Protein AF-A0A966YJ31-F1 (afdb_monomer)

pLDDT: mean 90.09, std 9.5, range [42.53, 98.25]

Foldseek 3Di:
DVPVVVLLVVLLVLQVQLLVCLVVPNVVSNVVSVVVSVVSLVPDPDSLLSLLVSLVVDDLVSLVSSLVSCCPNHDPVVSVVSVVSNVSSVVSVLCQLLPPVLLLVLLVQCLPPDPVSVVVSLVSLLSNQLSSLVSLLVLQVDDQDDDDDVSSNVSNVSSVVSSLVSLQSSAPVSLVSLVVVVVDPPPVSVVSSVVSNVSNVVD

Radius of gyration: 21.46 Å; Cα contacts (8 Å, |Δi|>4): 191; chains: 1; bounding box: 52×34×54 Å

Solvent-accessible surface area (backbone atoms only — not comparable to full-atom values): 10799 Å² total; per-residue (Å²): 116,80,61,61,58,53,48,51,50,52,44,47,49,28,52,50,48,19,42,53,27,45,76,72,67,34,60,72,58,19,50,52,28,46,58,51,30,53,56,52,46,72,68,45,96,54,48,58,65,46,31,15,56,46,38,70,70,52,58,67,69,55,55,54,49,41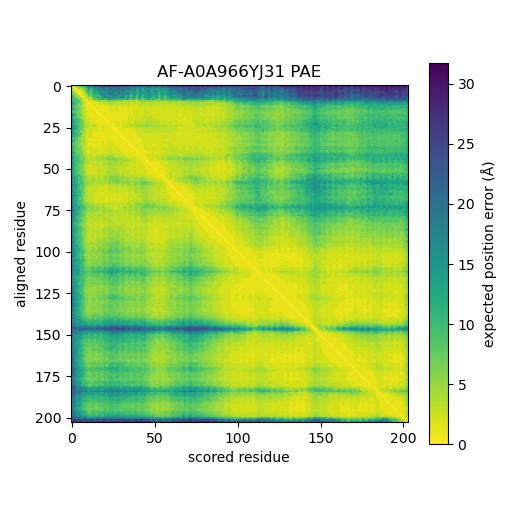,42,56,49,29,63,72,76,42,60,71,68,60,25,48,52,49,49,50,51,55,52,48,16,48,49,34,27,48,50,64,38,51,32,66,68,61,40,45,50,23,53,57,33,38,57,45,89,49,70,66,57,19,50,53,15,50,52,50,38,51,67,17,46,68,68,27,43,66,47,47,26,54,58,65,56,56,72,81,78,87,73,91,52,66,67,60,54,50,41,51,55,50,32,50,51,50,47,48,55,47,55,39,71,41,46,68,65,34,48,54,53,46,56,56,51,72,74,50,91,60,67,87,50,42,70,17,44,51,60,51,46,53,48,51,67,78,108

Sequence (203 aa):
MGRQVRQATAMGLLLDAAIRAAKVEALAATLDFLDRFDRALAAEADPEATLAELGETIATHQLRQLERYLKVAAPPDRATAVSTLVSGMQQAAWQQRTDPARLRQAGTDLGSDDPEQRQQAADILARGGTAALPVLVELLMQPVPEGDDPQQAIRFVQRRRLTRQIIGRLGTSGTEALISWLGSADFDHFPGVIAALDVLVDR

Secondary structure (DSSP, 8-state):
-TTHHHHHHHHHHHHHHHHHHHHTT-HHHHHHHHHHHHHHHHT-S-HHHHHHHHHHHS-HHHHHHHHHHHHHHS-HHHHHHHHHHHHHHHHHHHHHHH-HHHHHHHHHHTT-S-HHHHHHHHHHHHHHGGGGHHHHHHHHHPPPPPSS-HHHHHHHHHHHHHHHHHHHHTHHHHHHHHHHHHTSS-GGGHHHHHHHHHHHH--

Mean predicted aligned error: 6.47 Å

Nearest PDB structures (foldseek):
  6gkf-assembly2_D  TM=2.625E-01  e=2.761E-01  Homo sapiens
  2jcd-assembly1_B  TM=2.195E-01  e=4.125E+00  Streptomyces thioluteus

Structure (mmCIF, N/CA/C/O backbone):
data_AF-A0A966YJ31-F1
#
_entry.id   AF-A0A966YJ31-F1
#
loop_
_atom_site.group_PDB
_atom_site.id
_atom_site.type_symbol
_atom_site.label_atom_id
_atom_site.label_alt_id
_atom_site.label_comp_id
_atom_site.label_asym_id
_atom_site.label_entity_id
_atom_site.label_seq_id
_atom_site.pdbx_PDB_ins_code
_atom_site.Cartn_x
_atom_site.Cartn_y
_atom_site.Cartn_z
_atom_site.occupancy
_atom_site.B_iso_or_equiv
_atom_site.auth_seq_id
_atom_site.auth_comp_id
_atom_site.auth_asym_id
_atom_site.auth_atom_id
_atom_site.pdbx_PDB_model_num
ATOM 1 N N . MET A 1 1 ? 14.472 -7.762 13.956 1.00 46.06 1 MET A N 1
ATOM 2 C CA . MET A 1 1 ? 13.155 -7.956 13.302 1.00 46.06 1 MET A CA 1
ATOM 3 C C . MET A 1 1 ? 12.155 -8.808 14.094 1.00 46.06 1 MET A C 1
ATOM 5 O O . MET A 1 1 ? 10.989 -8.455 14.105 1.00 46.06 1 MET A O 1
ATOM 9 N N . GLY A 1 2 ? 12.542 -9.873 14.812 1.00 42.53 2 GLY A N 1
ATOM 10 C CA . GLY A 1 2 ? 11.564 -10.788 15.440 1.00 42.53 2 GLY A CA 1
ATOM 11 C C . GLY A 1 2 ? 10.756 -10.289 16.656 1.00 42.53 2 GLY A C 1
ATOM 12 O O . GLY A 1 2 ? 9.882 -11.024 17.106 1.00 42.53 2 GLY A O 1
ATOM 13 N N . ARG A 1 3 ? 11.033 -9.100 17.214 1.00 46.34 3 ARG A N 1
ATOM 14 C CA . ARG A 1 3 ? 10.288 -8.543 18.365 1.00 46.34 3 ARG A CA 1
ATOM 15 C C . ARG A 1 3 ? 9.132 -7.635 17.910 1.00 46.34 3 ARG A C 1
ATOM 17 O O . ARG A 1 3 ? 8.012 -7.871 18.340 1.00 46.34 3 ARG A O 1
ATOM 24 N N . GLN A 1 4 ? 9.382 -6.738 16.951 1.00 50.56 4 GLN A N 1
ATOM 25 C CA . GLN A 1 4 ? 8.360 -5.884 16.319 1.00 50.56 4 GLN A CA 1
ATOM 26 C C . GLN A 1 4 ? 7.253 -6.696 15.633 1.00 50.56 4 GLN A C 1
ATOM 28 O O . GLN A 1 4 ? 6.085 -6.488 15.927 1.00 50.56 4 GLN A O 1
ATOM 33 N N . VAL A 1 5 ? 7.604 -7.711 14.830 1.00 53.12 5 VAL A N 1
ATOM 34 C CA . VAL A 1 5 ? 6.600 -8.566 14.159 1.00 53.12 5 VAL A CA 1
ATOM 35 C C . VAL A 1 5 ? 5.714 -9.307 15.176 1.00 53.12 5 VAL A C 1
ATOM 37 O O . VAL A 1 5 ? 4.505 -9.430 14.990 1.00 53.12 5 VAL A O 1
ATOM 40 N N . ARG A 1 6 ? 6.278 -9.761 16.308 1.00 58.28 6 ARG A N 1
ATOM 41 C CA . ARG A 1 6 ? 5.493 -10.406 17.382 1.00 58.28 6 ARG A CA 1
ATOM 42 C C . ARG A 1 6 ? 4.573 -9.424 18.109 1.00 58.28 6 ARG A C 1
ATOM 44 O O . ARG A 1 6 ? 3.496 -9.832 18.535 1.00 58.28 6 ARG A O 1
ATOM 51 N N . GLN A 1 7 ? 4.978 -8.164 18.256 1.00 58.31 7 GLN A N 1
ATOM 52 C CA . GLN A 1 7 ? 4.169 -7.123 18.894 1.00 58.31 7 GLN A CA 1
ATOM 53 C C . GLN A 1 7 ? 3.021 -6.650 17.996 1.00 58.31 7 GLN A C 1
ATOM 55 O O . GLN A 1 7 ? 1.885 -6.600 18.466 1.00 58.31 7 GLN A O 1
ATOM 60 N N . ALA A 1 8 ? 3.270 -6.437 16.700 1.00 59.59 8 ALA A N 1
ATOM 61 C CA . ALA A 1 8 ? 2.225 -6.174 15.708 1.00 59.59 8 ALA A CA 1
ATOM 62 C C . ALA A 1 8 ? 1.185 -7.307 15.669 1.00 59.59 8 ALA A C 1
ATOM 64 O O . ALA A 1 8 ? -0.022 -7.063 15.687 1.00 59.59 8 ALA A O 1
ATOM 65 N N . THR A 1 9 ? 1.646 -8.561 15.760 1.00 71.81 9 THR A N 1
ATOM 66 C CA . THR A 1 9 ? 0.758 -9.729 15.878 1.00 71.81 9 THR A CA 1
ATOM 67 C C . THR A 1 9 ? -0.081 -9.679 17.166 1.00 71.81 9 THR A C 1
ATOM 69 O O . THR A 1 9 ? -1.279 -9.946 17.128 1.00 71.81 9 THR A O 1
ATOM 72 N N . ALA A 1 10 ? 0.504 -9.309 18.311 1.00 82.12 10 ALA A N 1
ATOM 73 C CA . ALA A 1 10 ? -0.215 -9.224 19.586 1.00 82.12 10 ALA A CA 1
ATOM 74 C C . ALA A 1 10 ? -1.280 -8.112 19.605 1.00 82.12 10 ALA A C 1
ATOM 76 O O . ALA A 1 10 ? -2.393 -8.339 20.079 1.00 82.12 10 ALA A O 1
ATOM 77 N N . MET A 1 11 ? -0.978 -6.934 19.054 1.00 86.75 11 MET A N 1
ATOM 78 C CA . MET A 1 11 ? -1.963 -5.857 18.893 1.00 86.75 11 MET A CA 1
ATOM 79 C C . MET A 1 11 ? -3.060 -6.232 17.897 1.00 86.75 11 MET A C 1
ATOM 81 O O . MET A 1 11 ? -4.237 -5.993 18.168 1.00 86.75 11 MET A O 1
ATOM 85 N N . GLY A 1 12 ? -2.704 -6.902 16.799 1.00 85.88 12 GLY A N 1
ATOM 86 C CA . GLY A 1 12 ? -3.675 -7.459 15.860 1.00 85.88 12 GLY A CA 1
ATOM 87 C C . GLY A 1 12 ? -4.645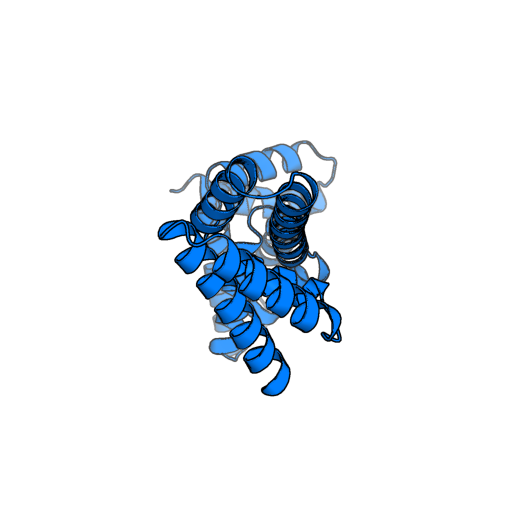 -8.431 16.535 1.00 85.88 12 GLY A C 1
ATOM 88 O O . GLY A 1 12 ? -5.847 -8.365 16.293 1.00 85.88 12 GLY A O 1
ATOM 89 N N . LEU A 1 13 ? -4.153 -9.273 17.452 1.00 89.62 13 LEU A N 1
ATOM 90 C CA . LEU A 1 13 ? -4.995 -10.174 18.246 1.00 89.62 13 LEU A CA 1
ATOM 91 C C . LEU A 1 13 ? -5.921 -9.429 19.216 1.00 89.62 13 LEU A C 1
ATOM 93 O O . LEU A 1 13 ? -7.068 -9.839 19.377 1.00 89.62 13 LEU A O 1
ATOM 97 N N . LEU A 1 14 ? -5.459 -8.347 19.851 1.00 92.75 14 LEU A N 1
ATOM 98 C CA . LEU A 1 14 ? -6.306 -7.522 20.723 1.00 92.75 14 LEU A CA 1
ATOM 99 C C . LEU A 1 14 ? -7.438 -6.858 19.932 1.00 92.75 14 LEU A C 1
ATOM 101 O O . LEU A 1 14 ? -8.591 -6.881 20.364 1.00 92.75 14 LEU A O 1
ATOM 105 N N . LEU A 1 15 ? -7.129 -6.326 18.750 1.00 91.00 15 LEU A N 1
ATOM 106 C CA . LEU A 1 15 ? -8.125 -5.701 17.889 1.00 91.00 15 LEU A CA 1
ATOM 107 C C . LEU A 1 15 ? -9.097 -6.734 17.289 1.00 91.00 15 LEU A C 1
ATOM 109 O O . LEU A 1 15 ? -10.304 -6.493 17.276 1.00 91.00 15 LEU A O 1
ATOM 113 N N . ASP A 1 16 ? -8.625 -7.918 16.880 1.00 91.31 16 ASP A N 1
ATOM 114 C CA . ASP A 1 16 ? -9.504 -9.025 16.462 1.00 91.31 16 ASP A CA 1
ATOM 115 C C . ASP A 1 16 ? -10.404 -9.497 17.616 1.00 91.31 16 ASP A C 1
ATOM 117 O O . ASP A 1 16 ? -11.599 -9.730 17.422 1.00 91.31 16 ASP A O 1
ATOM 121 N N . ALA A 1 17 ? -9.878 -9.576 18.842 1.00 93.50 17 ALA A N 1
ATOM 122 C CA . ALA A 1 17 ? -10.666 -9.914 20.024 1.00 93.50 17 ALA A CA 1
ATOM 123 C C . ALA A 1 17 ? -11.761 -8.872 20.304 1.00 93.50 17 ALA A C 1
ATOM 125 O O . ALA A 1 17 ? -12.906 -9.254 20.556 1.00 93.50 17 ALA A O 1
ATOM 126 N N . ALA A 1 18 ? -11.456 -7.575 20.175 1.00 94.12 18 ALA A N 1
ATOM 127 C CA . ALA A 1 18 ? -12.452 -6.508 20.274 1.00 94.12 18 ALA A CA 1
ATOM 128 C C . ALA A 1 18 ? -13.540 -6.642 19.192 1.00 94.12 18 ALA A C 1
ATOM 130 O O . ALA A 1 18 ? -14.731 -6.583 19.497 1.00 94.12 18 ALA A O 1
ATOM 131 N N . ILE A 1 19 ? -13.153 -6.904 17.939 1.00 92.25 19 ILE A N 1
ATOM 132 C CA . ILE A 1 19 ? -14.090 -7.134 16.827 1.00 92.25 19 ILE A CA 1
ATOM 133 C C . ILE A 1 19 ? -14.998 -8.339 17.115 1.00 92.25 19 ILE A C 1
ATOM 135 O O . ILE A 1 19 ? -16.205 -8.284 16.871 1.00 92.25 19 ILE A O 1
ATOM 139 N N . ARG A 1 20 ? -14.446 -9.442 17.630 1.00 93.31 20 ARG A N 1
ATOM 140 C CA . ARG A 1 20 ? -15.220 -10.643 17.978 1.00 93.31 20 ARG A CA 1
ATOM 141 C C . ARG A 1 20 ? -16.160 -10.408 19.157 1.00 93.31 20 ARG A C 1
ATOM 143 O O . ARG A 1 20 ? -17.299 -10.858 19.092 1.00 93.31 20 ARG A O 1
ATOM 150 N N . ALA A 1 21 ? -15.720 -9.692 20.189 1.00 94.00 21 ALA A N 1
ATOM 151 C CA . ALA A 1 21 ? -16.561 -9.324 21.326 1.00 94.00 21 ALA A CA 1
ATOM 152 C C . ALA A 1 21 ? -17.738 -8.434 20.890 1.00 94.00 21 ALA A C 1
ATOM 154 O O . ALA A 1 21 ? -18.877 -8.683 21.281 1.00 94.00 21 ALA A O 1
ATOM 155 N N . ALA A 1 22 ? -17.489 -7.473 19.995 1.00 92.69 22 ALA A N 1
ATOM 156 C CA . ALA A 1 22 ? -18.527 -6.616 19.430 1.00 92.69 22 ALA A CA 1
ATOM 157 C C . ALA A 1 22 ? -19.575 -7.408 18.628 1.00 92.69 22 ALA A C 1
ATOM 159 O O . ALA A 1 22 ? -20.761 -7.096 18.685 1.00 92.69 22 ALA A O 1
ATOM 160 N N . LYS A 1 23 ? -19.167 -8.468 17.913 1.00 91.81 23 LYS A N 1
ATOM 161 C CA . LYS A 1 23 ? -20.088 -9.340 17.154 1.00 91.81 23 LYS A CA 1
ATOM 162 C C . LYS A 1 23 ? -21.085 -10.100 18.027 1.00 91.81 23 LYS A C 1
ATOM 164 O O . LYS A 1 23 ? -22.143 -10.464 17.528 1.00 91.81 23 LYS A O 1
ATOM 169 N N . VAL A 1 24 ? -20.739 -10.356 19.286 1.00 94.69 24 VAL A N 1
ATOM 170 C CA . VAL A 1 24 ? -21.630 -10.975 20.282 1.00 94.69 24 VAL A CA 1
ATOM 171 C C . VAL A 1 24 ? -22.193 -9.942 21.261 1.00 94.69 24 VAL A C 1
ATOM 173 O O . VAL A 1 24 ? -22.654 -10.301 22.338 1.00 94.69 24 VAL A O 1
ATOM 176 N N . GLU A 1 25 ? -22.115 -8.658 20.895 1.00 92.38 25 GLU A N 1
ATOM 177 C CA . GLU A 1 25 ? -22.641 -7.517 21.649 1.00 92.38 25 GLU A CA 1
ATOM 178 C C . GLU A 1 25 ? -22.106 -7.408 23.091 1.00 92.38 25 GLU A C 1
ATOM 180 O O . GLU A 1 25 ? -22.723 -6.793 23.964 1.00 92.38 25 GLU A O 1
ATOM 185 N N . ALA A 1 26 ? -20.910 -7.946 23.346 1.00 95.00 26 ALA A N 1
ATOM 186 C CA . ALA A 1 26 ? -20.259 -7.904 24.649 1.00 95.00 26 ALA A CA 1
ATOM 187 C C . ALA A 1 26 ? -19.495 -6.581 24.839 1.00 95.00 26 ALA A C 1
ATOM 189 O O . ALA A 1 26 ? -18.271 -6.525 24.685 1.00 95.00 26 ALA A O 1
ATOM 190 N N . LEU A 1 27 ? -20.212 -5.507 25.188 1.00 93.75 27 LEU A N 1
ATOM 191 C CA . LEU A 1 27 ? -19.646 -4.153 25.271 1.00 93.75 27 LEU A CA 1
ATOM 192 C C . LEU A 1 27 ? -18.454 -4.064 26.231 1.00 93.75 27 LEU A C 1
ATOM 194 O O . LEU A 1 27 ? -17.398 -3.570 25.850 1.00 93.75 27 LEU A O 1
ATOM 198 N N . ALA A 1 28 ? -18.603 -4.569 27.458 1.00 93.44 28 ALA A N 1
ATOM 199 C CA . ALA A 1 28 ? -17.553 -4.486 28.475 1.00 93.44 28 ALA A CA 1
ATOM 200 C C . ALA A 1 28 ? -16.259 -5.188 28.027 1.00 93.44 28 ALA A C 1
ATOM 202 O O . ALA A 1 28 ? -15.174 -4.635 28.178 1.00 93.44 28 ALA A O 1
ATOM 203 N N . ALA A 1 29 ? -16.379 -6.371 27.415 1.00 95.00 29 ALA A N 1
ATOM 204 C CA . ALA A 1 29 ? -15.233 -7.097 26.872 1.00 95.00 29 ALA A CA 1
ATOM 205 C C . ALA A 1 29 ? -14.614 -6.370 25.669 1.00 95.00 29 ALA A C 1
ATOM 207 O O . ALA A 1 29 ? -13.395 -6.292 25.556 1.00 95.00 29 ALA A O 1
ATOM 208 N N . THR A 1 30 ? -15.449 -5.799 24.795 1.00 94.94 30 THR A N 1
ATOM 209 C CA . THR A 1 30 ? -14.992 -4.998 23.649 1.00 94.94 30 THR A CA 1
ATOM 210 C C . THR A 1 30 ? -14.134 -3.825 24.121 1.00 94.94 30 THR A C 1
ATOM 212 O O . THR A 1 30 ? -13.030 -3.635 23.618 1.00 94.94 30 THR A O 1
ATOM 215 N N . LEU A 1 31 ? -14.615 -3.070 25.113 1.00 94.06 31 LEU A N 1
ATOM 216 C CA . LEU A 1 31 ? -13.894 -1.925 25.667 1.00 94.06 31 LEU A CA 1
ATOM 217 C C . LEU A 1 31 ? -12.610 -2.344 26.396 1.00 94.06 31 LEU A C 1
ATOM 219 O O . LEU A 1 31 ? -11.591 -1.691 26.213 1.00 94.06 31 LEU A O 1
ATOM 223 N N . ASP A 1 32 ? -12.614 -3.453 27.144 1.00 95.50 32 ASP A N 1
ATOM 224 C CA . ASP A 1 32 ? -11.398 -3.960 27.803 1.00 95.50 32 ASP A CA 1
ATOM 225 C C . ASP A 1 32 ? -10.307 -4.342 26.788 1.00 95.50 32 ASP A C 1
ATOM 227 O O . ASP A 1 32 ? -9.138 -3.996 26.969 1.00 95.50 32 ASP A O 1
ATOM 231 N N . PHE A 1 33 ? -10.668 -5.003 25.683 1.00 95.50 33 PHE A N 1
ATOM 232 C CA . PHE A 1 33 ? -9.702 -5.306 24.625 1.00 95.50 33 PHE A CA 1
ATOM 233 C C . PHE A 1 33 ? -9.165 -4.047 23.940 1.00 95.50 33 PHE A C 1
ATOM 235 O O . PHE A 1 33 ? -7.967 -3.987 23.665 1.00 95.50 33 PHE A O 1
ATOM 242 N N . LEU A 1 34 ? -10.007 -3.034 23.718 1.00 93.62 34 LEU A N 1
ATOM 243 C CA . LEU A 1 34 ? -9.575 -1.750 23.160 1.00 93.62 34 LEU A CA 1
ATOM 244 C C . LEU A 1 34 ? -8.656 -0.984 24.120 1.00 93.62 34 LEU A C 1
ATOM 246 O O . LEU A 1 34 ? -7.599 -0.528 23.705 1.00 93.62 34 LEU A O 1
ATOM 250 N N . ASP A 1 35 ? -8.961 -0.945 25.418 1.00 94.06 35 ASP A N 1
ATOM 251 C CA . ASP A 1 35 ? -8.094 -0.300 26.413 1.00 94.06 35 ASP A CA 1
ATOM 252 C C . ASP A 1 35 ? -6.729 -1.008 26.532 1.00 94.06 35 ASP A C 1
ATOM 254 O O . ASP A 1 35 ? -5.714 -0.394 26.875 1.00 94.06 35 ASP A O 1
ATOM 258 N N . ARG A 1 36 ? -6.676 -2.327 26.306 1.00 94.75 36 ARG A N 1
ATOM 259 C CA . ARG A 1 36 ? -5.410 -3.079 26.232 1.00 94.75 36 ARG A CA 1
ATOM 260 C C . ARG A 1 36 ? -4.664 -2.793 24.935 1.00 94.75 36 ARG A C 1
ATOM 262 O O . ARG A 1 36 ? -3.441 -2.685 24.969 1.00 94.75 36 ARG A O 1
ATOM 269 N N . PHE A 1 37 ? -5.387 -2.675 23.824 1.00 93.38 37 PHE A N 1
ATOM 270 C CA . PHE A 1 37 ? -4.825 -2.293 22.535 1.00 93.38 37 PHE A CA 1
ATOM 271 C C . PHE A 1 37 ? -4.182 -0.904 22.611 1.00 93.38 37 PHE A C 1
ATOM 273 O O . PHE A 1 37 ? -3.009 -0.775 22.279 1.00 93.38 37 PHE A O 1
ATOM 280 N N . ASP A 1 38 ? -4.886 0.097 23.145 1.00 91.44 38 ASP A N 1
ATOM 281 C CA . ASP A 1 38 ? -4.381 1.469 23.274 1.00 91.44 38 ASP A CA 1
ATOM 282 C C . ASP A 1 38 ? -3.110 1.529 24.132 1.00 91.44 38 ASP A C 1
ATOM 284 O O . ASP A 1 38 ? -2.140 2.202 23.784 1.00 91.44 38 ASP A O 1
ATOM 288 N N . ARG A 1 39 ? -3.070 0.766 25.232 1.00 92.56 39 ARG A N 1
ATOM 289 C CA . ARG A 1 39 ? -1.871 0.643 26.078 1.00 92.56 39 ARG A CA 1
ATOM 290 C C . ARG A 1 39 ? -0.697 -0.009 25.352 1.00 92.56 39 ARG A C 1
ATOM 292 O O . ARG A 1 39 ? 0.438 0.402 25.569 1.00 92.56 39 ARG A O 1
ATOM 299 N N . ALA A 1 40 ? -0.958 -1.025 24.532 1.00 91.88 40 ALA A N 1
ATOM 300 C CA . ALA A 1 40 ? 0.077 -1.670 23.733 1.00 91.88 40 ALA A CA 1
ATOM 301 C C . ALA A 1 40 ? 0.609 -0.717 22.654 1.00 91.88 40 ALA A C 1
ATOM 303 O O . ALA A 1 40 ? 1.820 -0.561 22.538 1.00 91.88 40 ALA A O 1
ATOM 304 N N . LEU A 1 41 ? -0.282 -0.013 21.951 1.00 90.12 41 LEU A N 1
ATOM 305 C CA . LEU A 1 41 ? 0.080 0.960 20.924 1.00 90.12 41 LEU A CA 1
ATOM 306 C C . LEU A 1 41 ? 0.903 2.122 21.497 1.00 90.12 41 LEU A C 1
ATOM 308 O O . LEU A 1 41 ? 1.903 2.517 20.908 1.00 90.12 41 LEU A O 1
ATOM 312 N N . ALA A 1 42 ? 0.531 2.637 22.671 1.00 90.12 42 ALA A N 1
ATOM 313 C CA . ALA A 1 42 ? 1.275 3.698 23.349 1.00 90.12 42 ALA A CA 1
ATOM 314 C C . ALA A 1 42 ? 2.683 3.269 23.811 1.00 90.12 42 ALA A C 1
ATOM 316 O O . ALA A 1 42 ? 3.520 4.125 24.090 1.00 90.12 42 ALA A O 1
ATOM 317 N N . ALA A 1 43 ? 2.941 1.962 23.917 1.00 89.69 43 ALA A N 1
ATOM 318 C CA . ALA A 1 43 ? 4.244 1.412 24.279 1.00 89.69 43 ALA A CA 1
ATOM 319 C C . ALA A 1 43 ? 5.136 1.105 23.062 1.00 89.69 43 ALA A C 1
ATOM 321 O O . ALA A 1 43 ? 6.293 0.714 23.242 1.00 89.69 43 ALA A O 1
ATOM 322 N N . GLU A 1 44 ? 4.622 1.255 21.838 1.00 87.38 44 GLU A N 1
ATOM 323 C CA . GLU A 1 44 ? 5.402 1.029 20.626 1.00 87.38 44 GLU A CA 1
ATOM 324 C C . GLU A 1 44 ? 6.404 2.152 20.370 1.00 87.38 44 GLU A C 1
ATOM 326 O O . GLU A 1 44 ? 6.140 3.331 20.602 1.00 87.38 44 GLU A O 1
ATOM 331 N N . ALA A 1 45 ? 7.567 1.770 19.839 1.00 88.12 45 ALA A N 1
ATOM 332 C CA . ALA A 1 45 ? 8.585 2.732 19.423 1.00 88.12 45 ALA A CA 1
ATOM 333 C C . ALA A 1 45 ? 8.141 3.531 18.187 1.00 88.12 45 ALA A C 1
ATOM 335 O O . ALA A 1 45 ? 8.551 4.676 18.020 1.00 88.12 45 ALA A O 1
ATOM 336 N N . ASP A 1 46 ? 7.308 2.915 17.341 1.00 87.94 46 ASP A N 1
ATOM 337 C CA . ASP A 1 46 ? 6.728 3.521 16.144 1.00 87.94 46 ASP A CA 1
ATOM 338 C C . ASP A 1 46 ? 5.241 3.123 16.015 1.00 87.94 46 ASP A C 1
ATOM 340 O O . ASP A 1 46 ? 4.894 2.118 15.373 1.00 87.94 46 ASP A O 1
ATOM 344 N N . PRO A 1 47 ? 4.342 3.873 16.679 1.00 87.00 47 PRO A N 1
ATOM 345 C CA . PRO A 1 47 ? 2.906 3.623 16.616 1.00 87.00 47 PRO A CA 1
ATOM 346 C C . PRO A 1 47 ? 2.337 3.775 15.201 1.00 87.00 47 PRO A C 1
ATOM 348 O O . PRO A 1 47 ? 1.403 3.065 14.839 1.00 87.00 47 PRO A O 1
ATOM 351 N N . GLU A 1 48 ? 2.895 4.668 14.383 1.00 86.44 48 GLU A N 1
ATOM 352 C CA . GLU A 1 48 ? 2.391 4.948 13.036 1.00 86.44 48 GLU A CA 1
ATOM 353 C C . GLU A 1 48 ? 2.678 3.784 12.082 1.00 86.44 48 GLU A C 1
ATOM 355 O O . GLU A 1 48 ? 1.760 3.295 11.417 1.00 86.44 48 GLU A O 1
ATOM 360 N N . ALA A 1 49 ? 3.905 3.249 12.092 1.00 85.62 49 ALA A N 1
ATOM 361 C CA . ALA A 1 49 ? 4.239 2.049 11.324 1.00 85.62 49 ALA A CA 1
ATOM 362 C C . ALA A 1 49 ? 3.402 0.833 11.754 1.00 85.62 49 ALA A C 1
ATOM 364 O O . ALA A 1 49 ? 2.957 0.047 10.914 1.00 85.62 49 ALA A O 1
ATOM 365 N N . THR A 1 50 ? 3.133 0.707 13.055 1.00 88.06 50 THR A N 1
ATOM 366 C CA . THR A 1 50 ? 2.270 -0.349 13.600 1.00 88.06 50 THR A CA 1
ATOM 367 C C . THR A 1 50 ? 0.831 -0.211 13.095 1.00 88.06 50 THR A C 1
ATOM 369 O O . THR A 1 50 ? 0.225 -1.189 12.653 1.00 88.06 50 THR A O 1
ATOM 372 N N . LEU A 1 51 ? 0.270 1.002 13.125 1.00 89.94 51 LEU A N 1
ATOM 373 C CA . LEU A 1 51 ? -1.074 1.272 12.612 1.00 89.94 51 LEU A CA 1
ATOM 374 C C . LEU A 1 51 ? -1.173 1.003 11.107 1.00 89.94 51 LEU A C 1
ATOM 376 O O . LEU A 1 51 ? -2.199 0.488 10.660 1.00 89.94 51 LEU A O 1
ATOM 380 N N . ALA A 1 52 ? -0.120 1.300 10.342 1.00 88.69 52 ALA A N 1
ATOM 381 C CA . ALA A 1 52 ? -0.063 0.991 8.919 1.00 88.69 52 ALA A CA 1
ATOM 382 C C . ALA A 1 52 ? -0.132 -0.525 8.663 1.00 88.69 52 ALA A C 1
ATOM 384 O O . ALA A 1 52 ? -0.965 -0.977 7.876 1.00 88.69 52 ALA A O 1
ATOM 385 N N . GLU A 1 53 ? 0.662 -1.324 9.386 1.00 86.75 53 GLU A N 1
ATOM 386 C CA . GLU A 1 53 ? 0.659 -2.791 9.282 1.00 86.75 53 GLU A CA 1
ATOM 387 C C . GLU A 1 53 ? -0.709 -3.394 9.649 1.00 86.75 53 GLU A C 1
ATOM 389 O O . GLU A 1 53 ? -1.247 -4.255 8.939 1.00 86.75 53 GLU A O 1
ATOM 394 N N . LEU A 1 54 ? -1.324 -2.900 10.726 1.00 87.12 54 LEU A N 1
ATOM 395 C CA . LEU A 1 54 ? -2.663 -3.319 11.140 1.00 87.12 54 LEU A CA 1
ATOM 396 C C . LEU A 1 54 ? -3.728 -2.933 10.105 1.00 87.12 54 LEU A C 1
ATOM 398 O O . LEU A 1 54 ? -4.597 -3.749 9.786 1.00 87.12 54 LEU A O 1
ATOM 402 N N . GLY A 1 55 ? -3.633 -1.727 9.539 1.00 86.50 55 GLY A N 1
ATOM 403 C CA . GLY A 1 55 ? -4.503 -1.246 8.467 1.00 86.50 55 GLY A CA 1
ATOM 404 C C . GLY A 1 55 ? -4.362 -2.030 7.156 1.00 86.50 55 GLY A C 1
ATOM 405 O O . GLY A 1 55 ? -5.308 -2.079 6.367 1.00 86.50 55 GLY A O 1
ATOM 406 N N . GLU A 1 56 ? -3.221 -2.686 6.917 1.00 83.12 56 GLU A N 1
ATOM 407 C CA . GLU A 1 56 ? -3.060 -3.629 5.804 1.00 83.12 56 GLU A CA 1
ATOM 408 C C . GLU A 1 56 ? -3.673 -5.004 6.078 1.00 83.12 56 GLU A C 1
ATOM 410 O O . GLU A 1 56 ? -4.115 -5.672 5.141 1.00 83.12 56 GLU A O 1
ATOM 415 N N . THR A 1 57 ? -3.683 -5.432 7.339 1.00 83.06 57 THR A N 1
ATOM 416 C CA . THR A 1 57 ? -4.021 -6.810 7.722 1.00 83.06 57 THR A CA 1
ATOM 417 C C . THR A 1 57 ? -5.507 -6.984 8.032 1.00 83.06 57 THR A C 1
ATOM 419 O O . THR A 1 57 ? -6.097 -8.016 7.707 1.00 83.06 57 THR A O 1
ATOM 422 N N . ILE A 1 58 ? -6.138 -5.987 8.656 1.00 82.19 58 ILE A N 1
ATOM 423 C CA . ILE A 1 58 ? -7.527 -6.088 9.112 1.00 82.19 58 ILE A CA 1
ATOM 424 C C . ILE A 1 58 ? -8.482 -5.597 8.028 1.00 82.19 58 ILE A C 1
ATOM 426 O O . ILE A 1 58 ? -8.355 -4.498 7.487 1.00 82.19 58 ILE A O 1
ATOM 430 N N . ALA A 1 59 ? -9.504 -6.398 7.732 1.00 78.62 59 ALA A N 1
ATOM 431 C CA . ALA A 1 59 ? -10.439 -6.070 6.671 1.00 78.62 59 ALA A CA 1
ATOM 432 C C . ALA A 1 59 ? -11.326 -4.867 7.047 1.00 78.62 59 ALA A C 1
ATOM 434 O O . ALA A 1 59 ? -11.990 -4.852 8.086 1.00 78.62 59 ALA A O 1
ATOM 435 N N . THR A 1 60 ? -11.446 -3.892 6.139 1.00 80.88 60 THR A N 1
ATOM 436 C CA . THR A 1 60 ? -12.205 -2.641 6.346 1.00 80.88 60 THR A CA 1
ATOM 437 C C . THR A 1 60 ? -13.653 -2.868 6.793 1.00 80.88 60 THR A C 1
ATOM 439 O O . THR A 1 60 ? -14.223 -2.065 7.529 1.00 80.88 60 THR A O 1
ATOM 442 N N . HIS A 1 61 ? -14.290 -3.961 6.361 1.00 83.12 61 HIS A N 1
ATOM 443 C CA . HIS A 1 61 ? -15.661 -4.278 6.770 1.00 83.12 61 HIS A CA 1
ATOM 444 C C . HIS A 1 61 ? -15.769 -4.641 8.262 1.00 83.12 61 HIS A C 1
ATOM 446 O O . HIS A 1 61 ? -16.774 -4.296 8.882 1.00 83.12 61 HIS A O 1
ATOM 452 N N . GLN A 1 62 ? -14.748 -5.286 8.837 1.00 86.94 62 GLN A N 1
ATOM 453 C CA . GLN A 1 62 ? -14.706 -5.645 10.256 1.00 86.94 62 GLN A CA 1
ATOM 454 C C . GLN A 1 62 ? -14.545 -4.391 11.119 1.00 86.94 62 GLN A C 1
ATOM 456 O O . GLN A 1 62 ? -15.288 -4.212 12.082 1.00 86.94 62 GLN A O 1
ATOM 461 N N . LEU A 1 63 ? -13.662 -3.475 10.707 1.00 86.19 63 LEU A N 1
ATOM 462 C CA . LEU A 1 63 ? -13.474 -2.178 11.365 1.00 86.19 63 LEU A CA 1
ATOM 463 C C . LEU A 1 63 ? -14.764 -1.342 11.343 1.00 86.19 63 LEU A C 1
ATOM 465 O O . LEU A 1 63 ? -15.219 -0.870 12.380 1.00 86.19 63 LEU A O 1
ATOM 469 N N . ARG A 1 64 ? -15.439 -1.258 10.189 1.00 86.06 64 ARG A N 1
ATOM 470 C CA . ARG A 1 64 ? -16.739 -0.565 10.074 1.00 86.06 64 ARG A CA 1
ATOM 471 C C . ARG A 1 64 ? -17.860 -1.229 10.874 1.00 86.06 64 ARG A C 1
ATOM 473 O O . ARG A 1 64 ? -18.842 -0.579 11.227 1.00 86.06 64 ARG A O 1
ATOM 480 N N . GLN A 1 65 ? -17.792 -2.539 11.104 1.00 87.56 65 GLN A N 1
ATOM 481 C CA . GLN A 1 65 ? -18.753 -3.224 11.970 1.00 87.56 65 GLN A CA 1
ATOM 482 C C . GLN A 1 65 ? -18.528 -2.843 13.437 1.00 87.56 65 GLN A C 1
ATOM 484 O O . GLN A 1 65 ? -19.494 -2.497 14.113 1.00 87.56 65 GLN A O 1
ATOM 489 N N . LEU A 1 66 ? -17.271 -2.843 13.889 1.00 90.81 66 LEU A N 1
ATOM 490 C CA . LEU A 1 66 ? -16.890 -2.406 15.232 1.00 90.81 66 LEU A CA 1
ATOM 491 C C . LEU A 1 66 ? -17.326 -0.956 15.499 1.00 90.81 66 LEU A C 1
ATOM 493 O O . LEU A 1 66 ? -17.985 -0.695 16.503 1.00 90.81 66 LEU A O 1
ATOM 497 N N . GLU A 1 67 ? -17.047 -0.031 14.574 1.00 90.50 67 GLU A N 1
ATOM 498 C CA . GLU A 1 67 ? -17.491 1.367 14.686 1.00 90.50 67 GLU A CA 1
ATOM 499 C C . GLU A 1 67 ? -19.010 1.492 14.829 1.00 90.50 67 GLU A C 1
ATOM 501 O O . GLU A 1 67 ? -19.499 2.234 15.679 1.00 90.50 67 GLU A O 1
ATOM 506 N N . ARG A 1 68 ? -19.774 0.776 13.992 1.00 90.38 68 ARG A N 1
ATOM 507 C CA . ARG A 1 68 ? -21.243 0.827 14.028 1.00 90.38 68 ARG A CA 1
ATOM 508 C C . ARG A 1 68 ? -21.793 0.327 15.354 1.00 90.38 68 ARG A C 1
ATOM 510 O O . ARG A 1 68 ? -22.693 0.958 15.894 1.00 90.38 68 ARG A O 1
ATOM 517 N N . TYR A 1 69 ? -21.245 -0.767 15.875 1.00 93.00 69 TYR A N 1
ATOM 518 C CA . TYR A 1 69 ? -21.638 -1.293 17.176 1.00 93.00 69 TYR A CA 1
ATOM 519 C C . TYR A 1 69 ? -21.370 -0.278 18.296 1.00 93.00 69 TYR A C 1
ATOM 521 O O . TYR A 1 69 ? -22.271 0.045 19.068 1.00 93.00 69 TYR A O 1
ATOM 529 N N . LEU A 1 70 ? -20.165 0.296 18.347 1.00 91.94 70 LEU A N 1
ATOM 530 C CA . LEU A 1 70 ? -19.791 1.226 19.415 1.00 91.94 70 LEU A CA 1
ATOM 531 C C . LEU A 1 70 ? -20.548 2.553 19.352 1.00 91.94 70 LEU A C 1
ATOM 533 O O . LEU A 1 70 ? -20.862 3.100 20.401 1.00 91.94 70 LEU A O 1
ATOM 537 N N . LYS A 1 71 ? -20.918 3.037 18.160 1.00 91.75 71 LYS A N 1
ATOM 538 C CA . LYS A 1 71 ? -21.795 4.215 18.019 1.00 91.75 71 LYS A CA 1
ATOM 539 C C . LYS A 1 71 ? -23.165 4.033 18.675 1.00 91.75 71 LYS A C 1
ATOM 541 O O . LYS A 1 71 ? -23.792 5.027 19.023 1.00 91.75 71 LYS A O 1
ATOM 546 N N . VAL A 1 72 ? -23.631 2.792 18.810 1.00 92.62 72 VAL A N 1
ATOM 547 C CA . VAL A 1 72 ? -24.923 2.465 19.428 1.00 92.62 72 VAL A CA 1
ATOM 548 C C . VAL A 1 72 ? -24.759 2.114 20.905 1.00 92.62 72 VAL A C 1
ATOM 550 O O . VAL A 1 72 ? -25.551 2.556 21.730 1.00 92.62 72 VAL A O 1
ATOM 553 N N . ALA A 1 73 ? -23.756 1.300 21.233 1.00 90.62 73 ALA A N 1
ATOM 554 C CA . ALA A 1 73 ? -23.646 0.668 22.543 1.00 90.62 73 ALA A CA 1
ATOM 555 C C . ALA A 1 73 ? -22.732 1.416 23.526 1.00 90.62 73 ALA A C 1
ATOM 557 O O . ALA A 1 73 ? -22.907 1.273 24.734 1.00 90.62 73 ALA A O 1
ATOM 558 N N . ALA A 1 74 ? -21.7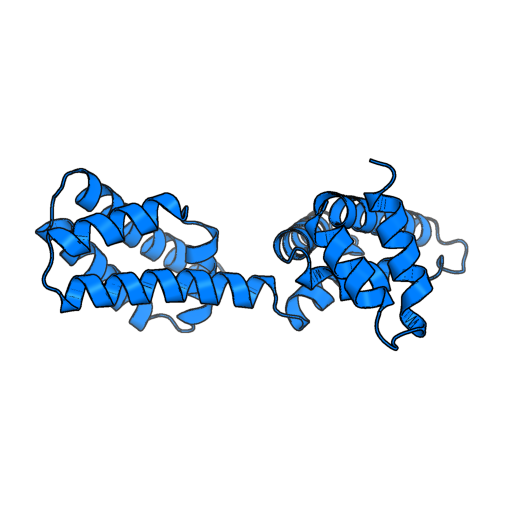50 2.183 23.046 1.00 91.19 74 ALA A N 1
ATOM 559 C CA . ALA A 1 74 ? -20.741 2.812 23.893 1.00 91.19 74 ALA A CA 1
ATOM 560 C C . ALA A 1 74 ? -21.038 4.299 24.162 1.00 91.19 74 ALA A C 1
ATOM 562 O O . ALA A 1 74 ? -21.736 4.950 23.381 1.00 91.19 74 ALA A O 1
ATOM 563 N N . PRO A 1 75 ? -20.455 4.872 25.231 1.00 90.12 75 PRO A N 1
ATOM 564 C CA . PRO A 1 75 ? -20.399 6.316 25.420 1.00 90.12 75 PRO A CA 1
ATOM 565 C C . PRO A 1 75 ? -19.850 7.060 24.178 1.00 90.12 75 PRO A C 1
ATOM 567 O O . PRO A 1 75 ? -18.963 6.532 23.493 1.00 90.12 75 PRO A O 1
ATOM 570 N N . PRO A 1 76 ? -20.343 8.278 23.866 1.00 87.94 76 PRO A N 1
ATOM 571 C CA . PRO A 1 76 ? -19.984 8.996 22.637 1.00 87.94 76 PRO A CA 1
ATOM 572 C C . PRO A 1 76 ? -18.482 9.254 22.453 1.00 87.94 76 PRO A C 1
ATOM 574 O O . PRO A 1 76 ? -17.971 9.222 21.331 1.00 87.94 76 PRO A O 1
ATOM 577 N N . ASP A 1 77 ? -17.762 9.486 23.547 1.00 88.81 77 ASP A N 1
ATOM 578 C CA . ASP A 1 77 ? -16.308 9.645 23.584 1.00 88.81 77 ASP A CA 1
ATOM 579 C C . ASP A 1 77 ? -15.591 8.372 23.114 1.00 88.81 77 ASP A C 1
ATOM 581 O O . ASP A 1 77 ? -14.697 8.441 22.268 1.00 88.81 77 ASP A O 1
ATOM 585 N N . ARG A 1 78 ? -16.041 7.194 23.564 1.00 86.12 78 ARG A N 1
ATOM 586 C CA . ARG A 1 78 ? -15.477 5.898 23.151 1.00 86.12 78 ARG A CA 1
ATOM 587 C C . ARG A 1 78 ? -15.777 5.575 21.691 1.00 86.12 78 ARG A C 1
ATOM 589 O O . ARG A 1 78 ? -14.892 5.118 20.968 1.00 86.12 78 ARG A O 1
ATOM 596 N N . ALA A 1 79 ? -16.993 5.856 21.230 1.00 85.56 79 ALA A N 1
ATOM 597 C CA . ALA A 1 79 ? -17.354 5.692 19.822 1.00 85.56 79 ALA A CA 1
ATOM 598 C C . ALA A 1 79 ? -16.518 6.601 18.897 1.00 85.56 79 ALA A C 1
ATOM 600 O O . ALA A 1 79 ? -16.106 6.188 17.807 1.00 85.56 79 ALA A O 1
ATOM 601 N N . THR A 1 80 ? -16.236 7.827 19.348 1.00 88.94 80 THR A N 1
ATOM 602 C CA . THR A 1 80 ? -15.380 8.782 18.632 1.00 88.94 80 THR A CA 1
ATOM 603 C C . THR A 1 80 ? -13.934 8.296 18.592 1.00 88.94 80 THR A C 1
ATOM 605 O O . THR A 1 80 ? -13.348 8.255 17.513 1.00 88.94 80 THR A O 1
ATOM 608 N N . ALA A 1 81 ? -13.381 7.848 19.724 1.00 87.81 81 ALA A N 1
ATOM 609 C CA . ALA A 1 81 ? -12.013 7.336 19.804 1.00 87.81 81 ALA A CA 1
ATOM 610 C C . ALA A 1 81 ? -11.758 6.182 18.819 1.00 87.81 81 ALA A C 1
ATOM 612 O O . ALA A 1 81 ? -10.762 6.197 18.097 1.00 87.81 81 ALA A O 1
ATOM 613 N N . VAL A 1 82 ? -12.688 5.226 18.707 1.00 87.56 82 VAL A N 1
ATOM 614 C CA . VAL A 1 82 ? -12.542 4.119 17.746 1.00 87.56 82 VAL A CA 1
ATOM 615 C C . VAL A 1 82 ? -12.673 4.581 16.300 1.00 87.56 82 VAL A C 1
ATOM 617 O O . VAL A 1 82 ? -11.929 4.104 15.448 1.00 87.56 82 VAL A O 1
ATOM 620 N N . SER A 1 83 ? -13.558 5.538 16.015 1.00 87.88 83 SER A N 1
ATOM 621 C CA . SER A 1 83 ? -13.651 6.114 14.665 1.00 87.88 83 SER A CA 1
ATOM 622 C C . SER A 1 83 ? -12.333 6.803 14.264 1.00 87.88 83 SER A C 1
ATOM 624 O O . SER A 1 83 ? -11.875 6.673 13.125 1.00 87.88 83 SER A O 1
ATOM 626 N N . THR A 1 84 ? -11.680 7.485 15.212 1.00 89.94 84 THR A N 1
ATOM 627 C CA . THR A 1 84 ? -10.347 8.078 15.023 1.00 89.94 84 THR A CA 1
ATOM 628 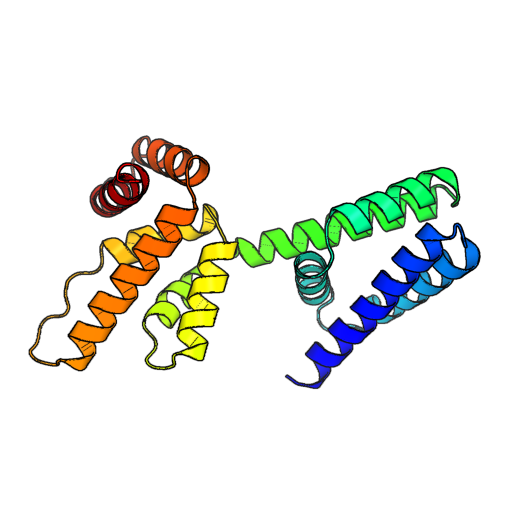C C . THR A 1 84 ? -9.281 7.007 14.807 1.00 89.94 84 THR A C 1
ATOM 630 O O . THR A 1 84 ? -8.493 7.128 13.874 1.00 89.94 84 THR A O 1
ATOM 633 N N . LEU A 1 85 ? -9.279 5.933 15.604 1.00 89.19 85 LEU A N 1
ATOM 634 C CA . LEU A 1 85 ? -8.346 4.812 15.454 1.00 89.19 85 LEU A CA 1
ATOM 635 C C . LEU A 1 85 ? -8.463 4.152 14.071 1.00 89.19 85 LEU A C 1
ATOM 637 O O . LEU A 1 85 ? -7.459 3.936 13.395 1.00 89.19 85 LEU A O 1
ATOM 641 N N . VAL A 1 86 ? -9.684 3.849 13.626 1.00 87.69 86 VAL A N 1
ATOM 642 C CA . VAL A 1 86 ? -9.930 3.222 12.318 1.00 87.69 86 VAL A CA 1
ATOM 643 C C . VAL A 1 86 ? -9.485 4.127 11.175 1.00 87.69 86 VAL A C 1
ATOM 645 O O . VAL A 1 86 ? -8.829 3.650 10.246 1.00 87.69 86 VAL A O 1
ATOM 648 N N . SER A 1 87 ? -9.796 5.421 11.254 1.00 87.88 87 SER A N 1
ATOM 649 C CA . SER A 1 87 ? -9.335 6.405 10.270 1.00 87.88 87 SER A CA 1
ATOM 650 C C . SER A 1 87 ? -7.807 6.508 10.260 1.00 87.88 87 SER A C 1
ATOM 652 O O . SER A 1 87 ? -7.205 6.487 9.190 1.00 87.88 87 SER A O 1
ATOM 654 N N . GLY A 1 88 ? -7.175 6.528 11.437 1.00 89.94 88 GLY A N 1
ATOM 655 C CA . GLY A 1 88 ? -5.720 6.562 11.590 1.00 89.94 88 GLY A CA 1
ATOM 656 C C . GLY A 1 88 ? -5.025 5.340 10.987 1.00 89.94 88 GLY A C 1
ATOM 657 O O . GLY A 1 88 ? -4.073 5.500 10.233 1.00 89.94 88 GLY A O 1
ATOM 658 N N . MET A 1 89 ? -5.539 4.125 11.218 1.00 89.56 89 MET A N 1
ATOM 659 C CA . MET A 1 89 ? -5.009 2.904 10.585 1.00 89.56 89 MET A CA 1
ATOM 660 C C . MET A 1 89 ? -5.100 2.956 9.058 1.00 89.56 89 MET A C 1
ATOM 662 O O . MET A 1 89 ? -4.153 2.597 8.362 1.00 89.56 89 MET A O 1
ATOM 666 N N . GLN A 1 90 ? -6.236 3.409 8.520 1.00 87.44 90 GLN A N 1
ATOM 667 C CA . GLN A 1 90 ? -6.421 3.521 7.071 1.00 87.44 90 GLN A CA 1
ATOM 668 C C . GLN A 1 90 ? -5.489 4.570 6.464 1.00 87.44 90 GLN A C 1
ATOM 670 O O . GLN A 1 90 ? -4.910 4.331 5.404 1.00 87.44 90 GLN A O 1
ATOM 675 N N . GLN A 1 91 ? -5.330 5.707 7.139 1.00 89.88 91 GLN A N 1
ATOM 676 C CA . GLN A 1 91 ? -4.451 6.781 6.704 1.00 89.88 91 GLN A CA 1
ATOM 677 C C . GLN A 1 91 ? -2.983 6.351 6.730 1.00 89.88 91 GLN A C 1
ATOM 679 O O . GLN A 1 91 ? -2.302 6.523 5.723 1.00 89.88 91 GLN A O 1
ATOM 684 N N . ALA A 1 92 ? -2.525 5.732 7.820 1.00 90.12 92 ALA A N 1
ATOM 685 C CA . ALA A 1 92 ? -1.157 5.237 7.949 1.00 90.12 92 ALA A CA 1
ATOM 686 C C . ALA A 1 92 ? -0.847 4.163 6.890 1.00 90.12 92 ALA A C 1
ATOM 688 O O . ALA A 1 92 ? 0.174 4.227 6.204 1.00 90.12 92 ALA A O 1
ATOM 689 N N . ALA A 1 93 ? -1.770 3.217 6.672 1.00 88.75 93 ALA A N 1
ATOM 690 C CA . ALA A 1 93 ? -1.625 2.205 5.626 1.00 88.75 93 ALA A CA 1
ATOM 691 C C . ALA A 1 93 ? -1.571 2.835 4.225 1.00 88.75 93 ALA A C 1
ATOM 693 O O . ALA A 1 93 ? -0.771 2.423 3.386 1.00 88.75 93 ALA A O 1
ATOM 694 N N . TRP A 1 94 ? -2.405 3.845 3.957 1.00 89.31 94 TRP A N 1
ATOM 695 C CA . TRP A 1 94 ? -2.371 4.570 2.689 1.00 89.31 94 TRP A CA 1
ATOM 696 C C . TRP A 1 94 ? -1.044 5.312 2.499 1.00 89.31 94 TRP A C 1
ATOM 698 O O . TRP A 1 94 ? -0.389 5.097 1.483 1.00 89.31 94 TRP A O 1
ATOM 708 N N . GLN A 1 95 ? -0.599 6.087 3.492 1.00 91.25 95 GLN A N 1
ATOM 709 C CA . GLN A 1 95 ? 0.670 6.820 3.454 1.00 91.25 95 GLN A CA 1
ATOM 710 C C . GLN A 1 95 ? 1.852 5.888 3.188 1.00 91.25 95 GLN A C 1
ATOM 712 O O . GLN A 1 95 ? 2.674 6.174 2.321 1.00 91.25 95 GLN A O 1
ATOM 717 N N . GLN A 1 96 ? 1.905 4.736 3.861 1.00 89.25 96 GLN A N 1
ATOM 718 C CA . GLN A 1 96 ? 2.964 3.752 3.649 1.00 89.25 96 GLN A CA 1
ATOM 719 C C . GLN A 1 96 ? 2.924 3.142 2.238 1.00 89.25 96 GLN A C 1
ATOM 721 O O . GLN A 1 96 ? 3.970 2.861 1.648 1.00 89.25 96 GLN A O 1
ATOM 726 N N . ARG A 1 97 ? 1.735 2.900 1.672 1.00 89.69 97 ARG A N 1
ATOM 727 C CA . ARG A 1 97 ? 1.588 2.396 0.292 1.00 89.69 97 ARG A CA 1
ATOM 728 C C . ARG A 1 97 ? 2.005 3.423 -0.747 1.00 89.69 97 ARG A C 1
ATOM 730 O O . ARG A 1 97 ? 2.536 3.035 -1.782 1.00 89.69 97 ARG A O 1
ATOM 737 N N . THR A 1 98 ? 1.757 4.700 -0.482 1.00 93.69 98 THR A N 1
ATOM 738 C CA . THR A 1 98 ? 2.034 5.792 -1.418 1.00 93.69 98 THR A CA 1
ATOM 739 C C . THR A 1 98 ? 3.356 6.507 -1.153 1.00 93.69 98 THR A C 1
ATOM 741 O O . THR A 1 98 ? 3.642 7.484 -1.837 1.00 93.69 98 THR A O 1
ATOM 744 N N . ASP A 1 99 ? 4.158 6.056 -0.182 1.00 94.88 99 ASP A N 1
ATOM 745 C CA . ASP A 1 99 ? 5.456 6.654 0.139 1.00 94.88 99 ASP A CA 1
ATOM 746 C C . ASP A 1 99 ? 6.400 6.597 -1.082 1.00 94.88 99 ASP A C 1
ATOM 748 O O . ASP A 1 99 ? 6.834 5.507 -1.485 1.00 94.88 99 ASP A O 1
ATOM 752 N N . PRO A 1 100 ? 6.777 7.755 -1.661 1.00 94.38 100 PRO A N 1
ATOM 753 C CA . PRO A 1 100 ? 7.626 7.800 -2.845 1.00 94.38 100 PRO A CA 1
ATOM 754 C C . PRO A 1 100 ? 9.018 7.199 -2.629 1.00 94.38 100 PRO A C 1
ATOM 756 O O . PRO A 1 100 ? 9.625 6.713 -3.582 1.00 94.38 100 PRO A O 1
ATOM 759 N N . ALA A 1 101 ? 9.576 7.256 -1.415 1.00 96.38 101 ALA A N 1
ATOM 760 C CA . ALA A 1 101 ? 10.888 6.675 -1.130 1.00 96.38 101 ALA A CA 1
ATOM 761 C C . ALA A 1 101 ? 10.820 5.145 -1.141 1.00 96.38 101 ALA A C 1
ATOM 763 O O . ALA A 1 101 ? 11.619 4.492 -1.817 1.00 96.38 101 ALA A O 1
ATOM 764 N N . ARG A 1 102 ? 9.812 4.582 -0.470 1.00 95.38 102 ARG A N 1
ATOM 765 C CA . ARG A 1 102 ? 9.549 3.141 -0.460 1.00 95.38 102 ARG A CA 1
ATOM 766 C C . ARG A 1 102 ? 9.254 2.595 -1.857 1.00 95.38 102 ARG A C 1
ATOM 768 O O . ARG A 1 102 ? 9.788 1.551 -2.224 1.00 95.38 102 ARG A O 1
ATOM 775 N N . LEU A 1 103 ? 8.442 3.300 -2.646 1.00 98.12 103 LEU A N 1
ATOM 776 C CA . LEU A 1 103 ? 8.118 2.893 -4.017 1.00 98.12 103 LEU A CA 1
ATOM 777 C C . LEU A 1 103 ? 9.348 2.929 -4.933 1.00 98.12 103 LEU A C 1
ATOM 779 O O . LEU A 1 103 ? 9.558 1.987 -5.695 1.00 98.12 103 LEU A O 1
ATOM 783 N N . ARG A 1 104 ? 10.201 3.957 -4.828 1.00 97.69 104 ARG A N 1
ATOM 784 C CA . ARG A 1 104 ? 11.468 4.015 -5.580 1.00 97.69 104 ARG A CA 1
ATOM 785 C C . ARG A 1 104 ? 12.410 2.876 -5.204 1.00 97.69 104 ARG A C 1
ATOM 787 O O . ARG A 1 104 ? 12.969 2.244 -6.096 1.00 97.69 104 ARG A O 1
ATOM 794 N N . GLN A 1 105 ? 12.541 2.568 -3.911 1.00 97.56 105 GLN A N 1
ATOM 795 C CA . GLN A 1 105 ? 13.348 1.429 -3.469 1.00 97.56 105 GLN A CA 1
ATOM 796 C C . GLN A 1 105 ? 12.811 0.110 -4.035 1.00 97.56 105 GLN A C 1
ATOM 798 O O . GLN A 1 105 ? 13.581 -0.689 -4.560 1.00 97.56 105 GLN A O 1
ATOM 803 N N . ALA A 1 106 ? 11.492 -0.092 -4.012 1.00 97.75 106 ALA A N 1
ATOM 804 C CA . ALA A 1 106 ? 10.874 -1.258 -4.634 1.00 97.75 106 ALA A CA 1
ATOM 805 C C . ALA A 1 106 ? 11.128 -1.310 -6.154 1.00 97.75 106 ALA A C 1
ATOM 807 O O . ALA A 1 106 ? 11.337 -2.385 -6.706 1.00 97.75 106 ALA A O 1
ATOM 808 N N . GLY A 1 107 ? 11.185 -0.167 -6.842 1.00 97.00 107 GLY A N 1
ATOM 809 C CA . GLY A 1 107 ? 11.598 -0.101 -8.247 1.00 97.00 107 GLY A CA 1
ATOM 810 C C . GLY A 1 107 ? 13.002 -0.663 -8.496 1.00 97.00 107 GLY A C 1
ATOM 811 O O . GLY A 1 107 ? 13.196 -1.447 -9.427 1.00 97.00 107 GLY A O 1
ATOM 812 N N . THR A 1 108 ? 13.962 -0.317 -7.636 1.00 95.06 108 THR A N 1
ATOM 813 C CA . THR A 1 108 ? 15.328 -0.868 -7.662 1.00 95.06 108 THR A CA 1
ATOM 814 C C . THR A 1 108 ? 15.329 -2.370 -7.374 1.00 95.06 108 THR A C 1
ATOM 816 O O . THR A 1 108 ? 15.873 -3.156 -8.153 1.00 95.06 108 THR A O 1
ATOM 819 N N . ASP A 1 109 ? 14.662 -2.777 -6.295 1.00 96.62 109 ASP A N 1
ATOM 820 C CA . ASP A 1 109 ? 14.631 -4.159 -5.805 1.00 96.62 109 ASP A CA 1
ATOM 821 C C . ASP A 1 109 ? 13.897 -5.116 -6.759 1.00 96.62 109 ASP A C 1
ATOM 823 O O . ASP A 1 109 ? 14.174 -6.315 -6.777 1.00 96.62 109 ASP A O 1
ATOM 827 N N . LEU A 1 110 ? 13.024 -4.600 -7.633 1.00 95.88 110 LEU A N 1
ATOM 828 C CA . LEU A 1 110 ? 12.390 -5.379 -8.701 1.00 95.88 110 LEU A CA 1
ATOM 829 C C . LEU A 1 110 ? 13.420 -5.982 -9.678 1.00 95.88 110 LEU A C 1
ATOM 831 O O . LEU A 1 110 ? 13.135 -6.971 -10.355 1.00 95.88 110 LEU A O 1
ATOM 835 N N . GLY A 1 111 ? 14.613 -5.384 -9.765 1.00 90.38 111 GLY A N 1
ATOM 836 C CA . GLY A 1 111 ? 15.750 -5.895 -10.528 1.00 90.38 111 GLY A CA 1
ATOM 837 C C . GLY A 1 111 ? 16.731 -6.763 -9.732 1.00 90.38 111 GLY A C 1
ATOM 838 O O . GLY A 1 111 ? 17.732 -7.171 -10.317 1.00 90.38 111 GLY A O 1
ATOM 839 N N . SER A 1 112 ? 16.478 -7.023 -8.442 1.00 91.94 112 SER A N 1
ATOM 840 C CA . SER A 1 112 ? 17.353 -7.832 -7.577 1.00 91.94 112 SER A CA 1
ATOM 841 C C . SER A 1 112 ? 17.527 -9.248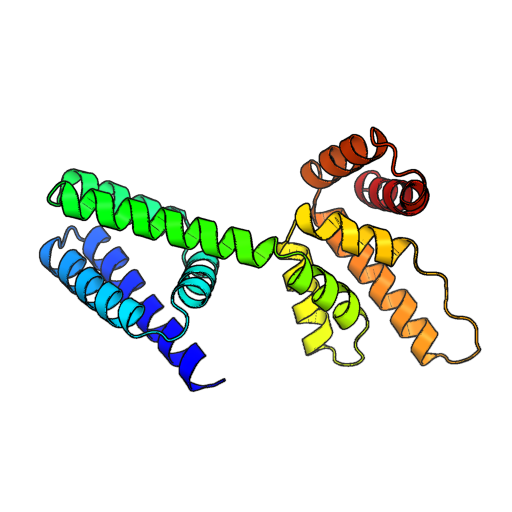 -8.122 1.00 91.94 112 SER A C 1
ATOM 843 O O . SER A 1 112 ? 16.630 -9.762 -8.789 1.00 91.94 112 SER A O 1
ATOM 845 N N . ASP A 1 113 ? 18.657 -9.891 -7.823 1.00 89.88 113 ASP A N 1
ATOM 846 C CA . ASP A 1 113 ? 18.891 -11.310 -8.114 1.00 89.88 113 ASP A CA 1
ATOM 847 C C . ASP A 1 113 ? 18.072 -12.233 -7.200 1.00 89.88 113 ASP A C 1
ATOM 849 O O . ASP A 1 113 ? 17.662 -13.320 -7.621 1.00 89.88 113 ASP A O 1
ATOM 853 N N . ASP A 1 114 ? 17.759 -11.771 -5.989 1.00 93.50 114 ASP A N 1
ATOM 854 C CA . ASP A 1 114 ? 16.992 -12.517 -4.997 1.00 93.50 114 ASP A CA 1
ATOM 855 C C . ASP A 1 114 ? 15.500 -12.603 -5.395 1.00 93.50 114 ASP A C 1
ATOM 857 O O . ASP A 1 114 ? 14.818 -11.575 -5.507 1.00 93.50 114 ASP A O 1
ATOM 861 N N . PRO A 1 115 ? 14.952 -13.817 -5.623 1.00 91.94 115 PRO A N 1
ATOM 862 C CA . PRO A 1 115 ? 13.534 -14.006 -5.909 1.00 91.94 115 PRO A CA 1
ATOM 863 C C . PRO A 1 115 ? 12.590 -13.476 -4.834 1.00 91.94 115 PRO A C 1
ATOM 865 O O . PRO A 1 115 ? 11.539 -12.947 -5.200 1.00 91.94 115 PRO A O 1
ATOM 868 N N . GLU A 1 116 ? 12.938 -13.595 -3.554 1.00 94.69 116 GLU A N 1
ATOM 869 C CA . GLU A 1 116 ? 12.080 -13.144 -2.457 1.00 94.69 116 GLU A CA 1
ATOM 870 C C . GLU A 1 116 ? 12.021 -11.618 -2.423 1.00 94.69 116 GLU A C 1
ATOM 872 O O . GLU A 1 116 ? 10.930 -11.043 -2.440 1.00 94.69 116 GLU A O 1
ATOM 877 N N . GLN A 1 117 ? 13.181 -10.957 -2.491 1.00 95.75 117 GLN A N 1
ATOM 878 C CA . GLN A 1 117 ? 13.262 -9.496 -2.526 1.00 95.75 117 GLN A CA 1
ATOM 879 C C . GLN A 1 117 ? 12.513 -8.914 -3.733 1.00 95.75 117 GLN A C 1
ATOM 881 O O . GLN A 1 117 ? 11.742 -7.963 -3.604 1.00 95.75 117 GLN A O 1
ATOM 886 N N . ARG A 1 118 ? 12.682 -9.519 -4.911 1.00 95.81 118 ARG A N 1
ATOM 887 C CA . ARG A 1 118 ? 11.997 -9.100 -6.139 1.00 95.81 118 ARG A CA 1
ATOM 888 C C . ARG A 1 118 ? 10.484 -9.303 -6.068 1.00 95.81 118 ARG A C 1
ATOM 890 O O . ARG A 1 118 ? 9.734 -8.460 -6.560 1.00 95.81 118 ARG A O 1
ATOM 897 N N . GLN A 1 119 ? 10.020 -10.401 -5.470 1.00 95.44 119 GLN A N 1
ATOM 898 C CA . GLN A 1 119 ? 8.590 -10.638 -5.267 1.00 95.44 119 GLN A CA 1
ATOM 899 C C . GLN A 1 119 ? 8.004 -9.619 -4.283 1.00 95.44 119 GLN A C 1
ATOM 901 O O . GLN A 1 119 ? 6.976 -9.010 -4.573 1.00 95.44 119 GLN A O 1
ATOM 906 N N . GLN A 1 120 ? 8.694 -9.363 -3.170 1.00 95.31 120 GLN A N 1
ATOM 907 C CA . GLN A 1 120 ? 8.298 -8.342 -2.204 1.00 95.31 120 GLN A CA 1
ATOM 908 C C . GLN A 1 120 ? 8.226 -6.952 -2.852 1.00 95.31 120 GLN A C 1
ATOM 910 O O . GLN A 1 120 ? 7.260 -6.219 -2.643 1.00 95.31 120 GLN A O 1
ATOM 915 N N . ALA A 1 121 ? 9.207 -6.600 -3.682 1.00 97.31 121 ALA A N 1
ATOM 916 C CA . ALA A 1 121 ? 9.217 -5.357 -4.443 1.00 97.31 121 ALA A CA 1
ATOM 917 C C . ALA A 1 121 ? 8.012 -5.240 -5.392 1.00 97.31 121 ALA A C 1
ATOM 919 O O . ALA A 1 121 ? 7.348 -4.201 -5.436 1.00 97.31 121 ALA A O 1
ATOM 920 N N . ALA A 1 122 ? 7.683 -6.320 -6.107 1.00 97.38 122 ALA A N 1
ATOM 921 C CA . ALA A 1 122 ? 6.507 -6.365 -6.969 1.00 97.38 122 ALA A CA 1
ATOM 922 C C . ALA A 1 122 ? 5.204 -6.160 -6.178 1.00 97.38 122 ALA A C 1
ATOM 924 O O . ALA A 1 122 ? 4.325 -5.424 -6.631 1.00 97.38 122 ALA A O 1
ATOM 925 N N . ASP A 1 123 ? 5.089 -6.756 -4.989 1.00 95.31 123 ASP A N 1
ATOM 926 C CA . ASP A 1 123 ? 3.919 -6.603 -4.122 1.00 95.31 123 ASP A CA 1
ATOM 927 C C . ASP A 1 123 ? 3.798 -5.182 -3.554 1.00 95.31 123 ASP A C 1
ATOM 929 O O . ASP A 1 123 ? 2.692 -4.639 -3.500 1.00 95.31 123 ASP A O 1
ATOM 933 N N . ILE A 1 124 ? 4.918 -4.547 -3.188 1.0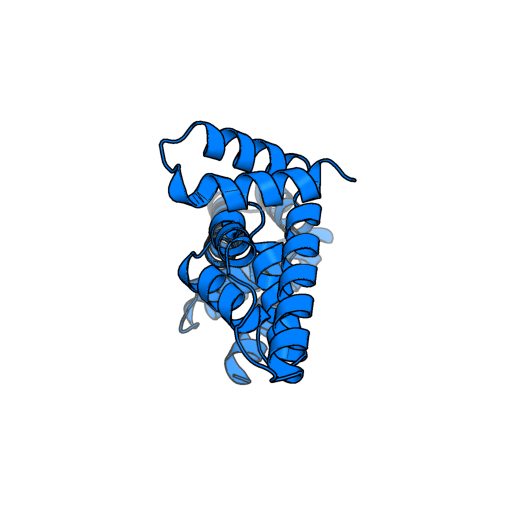0 95.75 124 ILE A N 1
ATOM 934 C CA . ILE A 1 124 ? 4.949 -3.144 -2.745 1.00 95.75 124 ILE A CA 1
ATOM 935 C C . ILE A 1 124 ? 4.448 -2.221 -3.861 1.00 95.75 124 ILE A C 1
ATOM 937 O O . ILE A 1 124 ? 3.533 -1.429 -3.634 1.00 95.75 124 ILE A O 1
ATOM 941 N N . LEU A 1 125 ? 4.996 -2.353 -5.072 1.00 97.69 125 LEU A N 1
ATOM 942 C CA . LEU A 1 125 ? 4.592 -1.542 -6.226 1.00 97.69 125 LEU A CA 1
ATOM 943 C C . LEU A 1 125 ? 3.123 -1.776 -6.600 1.00 97.69 125 LEU A C 1
ATOM 945 O O . LEU A 1 125 ? 2.395 -0.824 -6.868 1.00 97.69 125 LEU A O 1
ATOM 949 N N . ALA A 1 126 ? 2.657 -3.028 -6.566 1.00 95.81 126 ALA A N 1
ATOM 950 C CA . ALA A 1 126 ? 1.261 -3.353 -6.843 1.00 95.81 126 ALA A CA 1
ATOM 951 C C . ALA A 1 126 ? 0.299 -2.737 -5.812 1.00 95.81 126 ALA A C 1
ATOM 953 O O . ALA A 1 126 ? -0.749 -2.215 -6.193 1.00 95.81 126 ALA A O 1
ATOM 954 N N . ARG A 1 127 ? 0.650 -2.755 -4.519 1.00 93.38 127 ARG A N 1
ATOM 955 C CA . ARG A 1 127 ? -0.146 -2.125 -3.448 1.00 93.38 127 ARG A CA 1
ATOM 956 C C . ARG A 1 127 ? -0.132 -0.598 -3.512 1.00 93.38 127 ARG A C 1
ATOM 958 O O . ARG A 1 127 ? -1.110 0.018 -3.095 1.00 93.38 127 ARG A O 1
ATOM 965 N N . GLY A 1 128 ? 0.940 -0.003 -4.038 1.00 95.44 128 GLY A N 1
ATOM 966 C CA . GLY A 1 128 ? 1.029 1.438 -4.289 1.00 95.44 128 GLY A CA 1
ATOM 967 C C . GLY A 1 128 ? 0.043 1.939 -5.348 1.00 95.44 128 GLY A C 1
ATOM 968 O O . GLY A 1 128 ? -0.281 3.125 -5.378 1.00 95.44 128 GLY A O 1
ATOM 969 N N . GLY A 1 129 ? -0.481 1.046 -6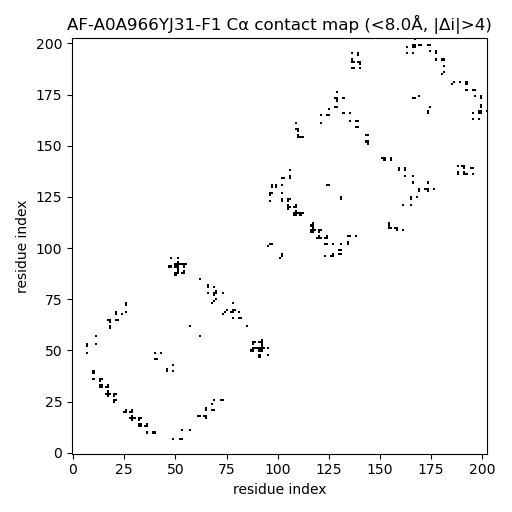.194 1.00 95.50 129 GLY A N 1
ATOM 970 C CA . GLY A 1 129 ? -1.488 1.392 -7.192 1.00 95.50 129 GLY A CA 1
ATOM 971 C C . GLY A 1 129 ? -0.998 2.492 -8.136 1.00 95.50 129 GLY A C 1
ATOM 972 O O . GLY A 1 129 ? 0.123 2.445 -8.640 1.00 95.50 129 GLY A O 1
ATOM 973 N N . THR A 1 130 ? -1.828 3.510 -8.366 1.00 96.88 130 THR A N 1
ATOM 974 C CA . THR A 1 130 ? -1.474 4.639 -9.240 1.00 96.88 130 THR A CA 1
ATOM 975 C C . THR A 1 130 ? -0.325 5.488 -8.695 1.00 96.88 130 THR A C 1
ATOM 977 O O . THR A 1 130 ? 0.392 6.092 -9.487 1.00 96.88 130 THR A O 1
ATOM 980 N N . ALA A 1 131 ? -0.069 5.488 -7.381 1.00 97.06 131 ALA A N 1
ATOM 981 C CA . ALA A 1 131 ? 1.074 6.202 -6.806 1.00 97.06 131 ALA A CA 1
ATOM 982 C C . ALA A 1 131 ? 2.424 5.592 -7.225 1.00 97.06 131 ALA A C 1
ATOM 984 O O . ALA A 1 131 ? 3.442 6.277 -7.198 1.00 97.06 131 ALA A O 1
ATOM 985 N N . ALA A 1 132 ? 2.441 4.323 -7.652 1.00 97.81 132 ALA A N 1
ATOM 986 C CA . ALA A 1 132 ? 3.637 3.663 -8.171 1.00 97.81 132 ALA A CA 1
ATOM 987 C C . ALA A 1 132 ? 3.938 4.009 -9.641 1.00 97.81 132 ALA A C 1
ATOM 989 O O . ALA A 1 132 ? 5.013 3.661 -10.131 1.00 97.81 132 ALA A O 1
ATOM 990 N N . LEU A 1 133 ? 3.020 4.681 -10.353 1.00 97.75 133 LEU A N 1
ATOM 991 C CA . LEU A 1 133 ? 3.173 4.972 -11.782 1.00 97.75 133 LEU A CA 1
ATOM 992 C C . LEU A 1 133 ? 4.478 5.691 -12.130 1.00 97.75 133 LEU A C 1
ATOM 994 O O . LEU A 1 133 ? 5.093 5.253 -13.098 1.00 97.75 133 LEU A O 1
ATOM 998 N N . PRO A 1 134 ? 4.960 6.697 -11.373 1.00 97.38 134 PRO A N 1
ATOM 999 C CA . PRO A 1 134 ? 6.215 7.351 -11.723 1.00 97.38 134 PRO A CA 1
ATOM 1000 C C . PRO A 1 134 ? 7.399 6.392 -11.796 1.00 97.38 134 PRO A C 1
ATOM 1002 O O . PRO A 1 134 ? 8.098 6.337 -12.803 1.00 97.38 134 PRO A O 1
ATOM 1005 N N . VAL A 1 135 ? 7.531 5.522 -10.796 1.00 98.12 135 VAL A N 1
ATOM 1006 C CA . VAL A 1 135 ? 8.582 4.500 -10.760 1.00 98.12 135 VAL A CA 1
ATOM 1007 C C . VAL A 1 135 ? 8.411 3.495 -11.901 1.00 98.12 135 VAL A C 1
ATOM 1009 O O . VAL A 1 135 ? 9.373 3.112 -12.560 1.00 98.12 135 VAL A O 1
ATOM 1012 N N . LEU A 1 136 ? 7.181 3.048 -12.161 1.00 98.25 136 LEU A N 1
ATOM 1013 C CA . LEU A 1 136 ? 6.906 2.068 -13.214 1.00 98.25 136 LEU A CA 1
ATOM 1014 C C . LEU A 1 136 ? 7.177 2.636 -14.619 1.00 98.25 136 LEU A C 1
ATOM 1016 O O . LEU A 1 136 ? 7.691 1.912 -15.472 1.00 98.25 136 LEU A O 1
ATOM 1020 N N . VAL A 1 137 ? 6.869 3.914 -14.848 1.00 97.81 137 VAL A N 1
ATOM 1021 C CA . VAL A 1 137 ? 7.152 4.648 -16.091 1.00 97.81 137 VAL A CA 1
ATOM 1022 C C . VAL A 1 137 ? 8.659 4.785 -16.299 1.00 97.81 137 VAL A C 1
ATOM 1024 O O . VAL A 1 137 ? 9.154 4.412 -17.363 1.00 97.81 137 VAL A O 1
ATOM 1027 N N . GLU A 1 138 ? 9.405 5.202 -15.273 1.00 96.88 138 GLU A N 1
ATOM 1028 C CA . GLU A 1 138 ? 10.872 5.264 -15.318 1.00 96.88 138 GLU A CA 1
ATOM 1029 C C . GLU A 1 138 ? 11.482 3.897 -15.673 1.00 96.88 138 GLU A C 1
ATOM 1031 O O . GLU A 1 138 ? 12.345 3.796 -16.547 1.00 96.88 138 GLU A O 1
ATOM 1036 N N . LEU A 1 139 ? 10.986 2.811 -15.068 1.00 96.69 139 LEU A N 1
ATOM 1037 C CA . LEU A 1 139 ? 11.439 1.449 -15.369 1.00 96.69 139 LEU A CA 1
ATOM 1038 C C . LEU A 1 139 ? 11.176 1.029 -16.826 1.00 96.69 139 LEU A C 1
ATOM 1040 O O . LEU A 1 139 ? 11.971 0.279 -17.397 1.00 96.69 139 LEU A O 1
ATOM 1044 N N . LEU A 1 140 ? 10.085 1.492 -17.446 1.00 96.12 140 LEU A N 1
ATOM 1045 C CA . LEU A 1 140 ? 9.812 1.248 -18.869 1.00 96.12 140 LEU A CA 1
ATOM 1046 C C . LEU A 1 140 ? 10.721 2.060 -19.797 1.00 96.12 140 LEU A C 1
ATOM 1048 O O . LEU A 1 140 ? 10.953 1.644 -20.936 1.00 96.12 140 LEU A O 1
ATOM 1052 N N . MET A 1 141 ? 11.241 3.189 -19.331 1.00 95.56 141 MET A N 1
ATOM 1053 C CA . MET A 1 141 ? 12.148 4.038 -20.101 1.00 95.56 141 MET A CA 1
ATOM 1054 C C . MET A 1 141 ? 13.606 3.589 -20.020 1.00 95.56 141 MET A C 1
ATOM 1056 O O . MET A 1 141 ? 14.415 4.013 -20.841 1.00 95.56 141 MET A O 1
ATOM 1060 N N . GLN A 1 142 ? 13.951 2.715 -19.071 1.00 93.31 142 GLN A N 1
ATOM 1061 C CA . GLN A 1 142 ? 15.316 2.213 -18.954 1.00 93.31 142 GLN A CA 1
ATOM 1062 C C . GLN A 1 142 ? 15.764 1.507 -20.245 1.00 93.31 142 GLN A C 1
ATOM 1064 O O . GLN A 1 142 ? 15.040 0.631 -20.746 1.00 93.31 142 GLN A O 1
ATOM 1069 N N . PRO A 1 143 ? 16.952 1.860 -20.772 1.00 90.62 143 PRO A N 1
ATOM 1070 C CA . PRO A 1 143 ? 17.472 1.263 -21.989 1.00 90.62 143 PRO A CA 1
ATOM 1071 C C . PRO A 1 143 ? 17.820 -0.209 -21.764 1.00 90.62 143 PRO A C 1
ATOM 1073 O O . PRO A 1 143 ? 18.063 -0.657 -20.639 1.00 90.62 143 PRO A O 1
ATOM 1076 N N . VAL A 1 144 ? 17.849 -0.961 -22.863 1.00 88.12 144 VAL A N 1
ATOM 1077 C CA . VAL A 1 144 ? 18.406 -2.316 -22.865 1.00 88.12 144 VAL A CA 1
ATOM 1078 C C . VAL A 1 144 ? 19.876 -2.213 -22.435 1.00 88.12 144 VAL A C 1
ATOM 1080 O O . VAL A 1 144 ? 20.578 -1.356 -22.973 1.00 88.12 144 VAL A O 1
ATOM 1083 N N . PRO A 1 145 ? 20.346 -3.023 -21.468 1.00 87.06 145 PRO A N 1
ATOM 1084 C CA . PRO A 1 145 ? 21.740 -2.982 -21.048 1.00 87.06 145 PRO A CA 1
ATOM 1085 C C . PRO A 1 145 ? 22.666 -3.287 -22.229 1.00 87.06 145 PRO A C 1
ATOM 1087 O O . PRO A 1 145 ? 22.404 -4.199 -23.014 1.00 87.06 145 PRO A O 1
ATOM 1090 N N . GLU A 1 146 ? 23.747 -2.521 -22.342 1.00 84.50 146 GLU A N 1
ATOM 1091 C CA . GLU A 1 146 ? 24.793 -2.737 -23.339 1.00 84.50 146 GLU A CA 1
ATOM 1092 C C . GLU A 1 146 ? 25.784 -3.792 -22.821 1.00 84.50 146 GLU A C 1
ATOM 1094 O O . GLU A 1 146 ? 26.287 -3.683 -21.701 1.00 84.50 146 GLU A O 1
ATOM 1099 N N . GLY A 1 147 ? 26.069 -4.819 -23.627 1.00 80.56 147 GLY A N 1
ATOM 1100 C CA . GLY A 1 147 ? 27.058 -5.858 -23.319 1.00 80.56 147 GLY A CA 1
ATOM 1101 C C . GLY A 1 147 ? 26.530 -7.290 -23.424 1.00 80.56 147 GLY A C 1
ATOM 1102 O O . GLY A 1 147 ? 25.327 -7.538 -23.417 1.00 80.56 147 GLY A O 1
ATOM 1103 N N . ASP A 1 148 ? 27.461 -8.242 -23.491 1.00 81.19 148 ASP A N 1
ATOM 1104 C CA . ASP A 1 148 ? 27.178 -9.665 -23.728 1.00 81.19 148 ASP A CA 1
ATOM 1105 C C . ASP A 1 148 ? 26.958 -10.477 -22.438 1.00 81.19 148 ASP A C 1
ATOM 1107 O O . ASP A 1 148 ? 27.078 -11.699 -22.457 1.00 81.19 148 ASP A O 1
ATOM 1111 N N . ASP A 1 149 ? 26.653 -9.834 -21.302 1.00 88.62 149 ASP A N 1
ATOM 1112 C CA . ASP A 1 149 ? 26.338 -10.549 -20.057 1.00 88.62 149 ASP A CA 1
ATOM 1113 C C . ASP A 1 149 ? 24.904 -11.114 -20.113 1.00 88.62 149 ASP A C 1
ATOM 1115 O O . ASP A 1 149 ? 23.928 -10.362 -19.965 1.00 88.62 149 ASP A O 1
ATOM 1119 N N . PRO A 1 150 ? 24.733 -12.444 -20.255 1.00 86.81 150 PRO A N 1
ATOM 1120 C CA . PRO A 1 150 ? 23.409 -13.036 -20.388 1.00 86.81 150 PRO A CA 1
ATOM 1121 C C . PRO A 1 150 ? 22.559 -12.843 -19.128 1.00 86.81 150 PRO A C 1
ATOM 1123 O O . PRO A 1 150 ? 21.333 -12.768 -19.217 1.00 86.81 150 PRO A O 1
ATOM 1126 N N . GLN A 1 151 ? 23.180 -12.737 -17.947 1.00 87.31 151 GLN A N 1
ATOM 1127 C CA . GLN A 1 151 ? 22.445 -12.561 -16.696 1.00 87.31 151 GLN A CA 1
ATOM 1128 C C . GLN A 1 151 ? 21.826 -11.165 -16.605 1.00 87.31 151 GLN A C 1
ATOM 1130 O O . GLN A 1 151 ? 20.676 -11.030 -16.184 1.00 87.31 151 GLN A O 1
ATOM 1135 N N . GLN A 1 152 ? 22.540 -10.130 -17.057 1.00 87.38 152 GLN A N 1
ATOM 1136 C CA . GLN A 1 152 ? 21.992 -8.772 -17.132 1.00 87.38 152 GLN A CA 1
ATOM 1137 C C . GLN A 1 152 ? 20.820 -8.683 -18.111 1.00 87.38 152 GLN A C 1
ATOM 1139 O O . GLN A 1 152 ? 19.794 -8.085 -17.776 1.00 87.38 152 GLN A O 1
ATOM 1144 N N . ALA A 1 153 ? 20.922 -9.331 -19.274 1.00 88.44 153 ALA A N 1
ATOM 1145 C CA . ALA A 1 153 ? 19.833 -9.382 -20.247 1.00 88.44 153 ALA A CA 1
ATOM 1146 C C . ALA A 1 153 ? 18.584 -10.087 -19.683 1.00 88.44 153 ALA A C 1
ATOM 1148 O O . ALA A 1 153 ? 17.471 -9.567 -19.793 1.00 88.44 153 ALA A O 1
ATOM 1149 N N . ILE A 1 154 ? 18.759 -11.235 -19.014 1.00 89.69 154 ILE A N 1
ATOM 1150 C CA . ILE A 1 154 ? 17.658 -11.969 -18.370 1.00 89.69 154 ILE A CA 1
ATOM 1151 C C . ILE A 1 154 ? 16.980 -11.105 -17.300 1.00 89.69 154 ILE A C 1
ATOM 1153 O O . ILE A 1 154 ? 15.751 -10.981 -17.305 1.00 89.69 154 ILE A O 1
ATOM 1157 N N . ARG A 1 155 ? 17.761 -10.462 -16.420 1.00 88.81 155 ARG A N 1
ATOM 1158 C CA . ARG A 1 155 ? 17.235 -9.553 -15.388 1.00 88.81 155 ARG A CA 1
ATOM 1159 C C . ARG A 1 155 ? 16.443 -8.400 -15.991 1.00 88.81 155 ARG A C 1
ATOM 1161 O O . ARG A 1 155 ? 15.352 -8.093 -15.512 1.00 88.81 155 ARG A O 1
ATOM 1168 N N . PHE A 1 156 ? 16.958 -7.783 -17.054 1.00 91.75 156 PHE A N 1
ATOM 1169 C CA . PHE A 1 156 ? 16.274 -6.697 -17.751 1.00 91.75 156 PHE A CA 1
ATOM 1170 C C . PHE A 1 156 ? 14.909 -7.144 -18.293 1.00 91.75 156 PHE A C 1
ATOM 1172 O O . PHE A 1 156 ? 13.892 -6.502 -18.017 1.00 91.75 156 PHE A O 1
ATOM 1179 N N . VAL A 1 157 ? 14.864 -8.276 -19.005 1.00 92.56 157 VAL A N 1
ATOM 1180 C CA . VAL A 1 157 ? 13.616 -8.830 -19.555 1.00 92.56 157 VAL A CA 1
ATOM 1181 C C . VAL A 1 157 ? 12.629 -9.168 -18.437 1.00 92.56 157 VAL A C 1
ATOM 1183 O O . VAL A 1 157 ? 11.444 -8.839 -18.537 1.00 92.56 157 VAL A O 1
ATOM 1186 N N . GLN A 1 158 ? 13.101 -9.785 -17.351 1.00 92.44 158 GLN A N 1
ATOM 1187 C CA . GLN A 1 158 ? 12.263 -10.142 -16.209 1.00 92.44 158 GLN A CA 1
ATOM 1188 C C . GLN A 1 158 ? 11.679 -8.906 -15.521 1.00 92.44 158 GLN A C 1
ATOM 1190 O O . GLN A 1 158 ? 10.465 -8.852 -15.312 1.00 92.44 158 GLN A O 1
ATOM 1195 N N . ARG A 1 159 ? 12.511 -7.902 -15.216 1.00 95.06 159 ARG A N 1
ATOM 1196 C CA . ARG A 1 159 ? 12.063 -6.638 -14.620 1.00 95.06 159 ARG A CA 1
ATOM 1197 C C . ARG A 1 159 ? 11.016 -5.978 -15.508 1.00 95.06 159 ARG A C 1
ATOM 1199 O O . ARG A 1 159 ? 9.931 -5.665 -15.032 1.00 95.06 159 ARG A O 1
ATOM 1206 N N . ARG A 1 160 ? 11.274 -5.874 -16.817 1.00 95.38 160 ARG A N 1
ATOM 1207 C CA . ARG A 1 160 ? 10.339 -5.263 -17.775 1.00 95.38 160 ARG A CA 1
ATOM 1208 C C . ARG A 1 160 ? 9.013 -6.020 -17.864 1.00 95.38 160 ARG A C 1
ATOM 1210 O O . ARG A 1 160 ? 7.953 -5.397 -17.924 1.00 95.38 160 ARG A O 1
ATOM 1217 N N . ARG A 1 161 ? 9.042 -7.357 -17.812 1.00 95.25 161 ARG A N 1
ATOM 1218 C CA . ARG A 1 161 ? 7.831 -8.188 -17.728 1.00 95.25 161 ARG A CA 1
ATOM 1219 C C . ARG A 1 161 ? 7.041 -7.899 -16.450 1.00 95.25 161 ARG A C 1
ATOM 1221 O O . ARG A 1 161 ? 5.830 -7.708 -16.540 1.00 95.25 161 ARG A O 1
ATOM 1228 N N . LEU A 1 162 ? 7.697 -7.864 -15.289 1.00 96.56 162 LEU A N 1
ATOM 1229 C CA . LEU A 1 162 ? 7.044 -7.585 -14.005 1.00 96.56 162 LEU A CA 1
ATOM 1230 C C . LEU A 1 162 ? 6.442 -6.175 -13.979 1.00 96.56 162 LEU A C 1
ATOM 1232 O O . LEU A 1 162 ? 5.272 -6.030 -13.637 1.00 96.56 162 LEU A O 1
ATOM 1236 N N . THR A 1 163 ? 7.177 -5.158 -14.438 1.00 97.88 163 THR A N 1
ATOM 1237 C CA . THR A 1 163 ? 6.678 -3.780 -14.571 1.00 97.88 163 THR A CA 1
ATOM 1238 C C . THR A 1 163 ? 5.390 -3.732 -15.396 1.00 97.88 163 THR A C 1
ATOM 1240 O O . THR A 1 163 ? 4.384 -3.199 -14.932 1.00 97.88 163 THR A O 1
ATOM 1243 N N . ARG A 1 164 ? 5.363 -4.365 -16.580 1.00 97.19 164 ARG A N 1
ATOM 1244 C CA . ARG A 1 164 ? 4.149 -4.438 -17.419 1.00 97.19 164 ARG A CA 1
ATOM 1245 C C . ARG A 1 164 ? 3.012 -5.200 -16.730 1.00 97.19 164 ARG A C 1
ATOM 1247 O O . ARG A 1 164 ? 1.854 -4.803 -16.822 1.00 97.19 164 ARG A O 1
ATOM 1254 N N . GLN A 1 165 ? 3.308 -6.288 -16.018 1.00 96.44 165 GLN A N 1
ATOM 1255 C CA . GLN A 1 165 ? 2.286 -7.026 -15.269 1.00 96.44 165 GLN A CA 1
ATOM 1256 C C . GLN A 1 165 ? 1.640 -6.171 -14.177 1.00 96.44 165 GLN A C 1
ATOM 1258 O O . GLN A 1 165 ? 0.416 -6.216 -14.040 1.00 96.44 165 GLN A O 1
ATOM 1263 N N . ILE A 1 166 ? 2.444 -5.401 -13.439 1.00 97.75 166 ILE A N 1
ATOM 1264 C CA . ILE A 1 166 ? 1.975 -4.493 -12.387 1.00 97.75 166 ILE A CA 1
ATOM 1265 C C . ILE A 1 166 ? 1.130 -3.376 -13.000 1.00 97.75 166 ILE A C 1
ATOM 1267 O O . ILE A 1 166 ? -0.014 -3.212 -12.586 1.00 97.75 166 ILE A O 1
ATOM 1271 N N . ILE A 1 167 ? 1.634 -2.687 -14.032 1.00 97.50 167 ILE A N 1
ATOM 1272 C CA . ILE A 1 167 ? 0.894 -1.625 -14.735 1.00 97.50 167 ILE A CA 1
ATOM 1273 C C . ILE A 1 167 ? -0.464 -2.136 -15.199 1.00 97.50 167 ILE A C 1
ATOM 1275 O O . ILE A 1 167 ? -1.485 -1.533 -14.895 1.00 97.50 167 ILE A O 1
ATOM 1279 N N . GLY A 1 168 ? -0.510 -3.290 -15.864 1.00 96.19 168 GLY A N 1
ATOM 1280 C CA . GLY A 1 168 ? -1.774 -3.785 -16.390 1.00 96.19 168 GLY A CA 1
ATOM 1281 C C . GLY A 1 168 ? -2.813 -4.116 -15.305 1.00 96.19 168 GLY A C 1
ATOM 1282 O O . GLY A 1 168 ? -4.008 -4.116 -15.588 1.00 96.19 168 GLY A O 1
ATOM 1283 N N . ARG A 1 169 ? -2.401 -4.392 -14.057 1.00 95.56 169 ARG A N 1
ATOM 1284 C CA . ARG A 1 169 ? -3.334 -4.602 -12.929 1.00 95.56 169 ARG A CA 1
ATOM 1285 C C . ARG A 1 169 ? -4.005 -3.308 -12.454 1.00 95.56 169 ARG A C 1
ATOM 1287 O O . ARG A 1 169 ? -4.989 -3.398 -11.729 1.00 95.56 169 ARG A O 1
ATOM 1294 N N . LEU A 1 170 ? -3.507 -2.137 -12.856 1.00 95.12 170 LEU A N 1
ATOM 1295 C CA . LEU A 1 170 ? -4.081 -0.841 -12.478 1.00 95.12 170 LEU A CA 1
ATOM 1296 C C . LEU A 1 170 ? -5.411 -0.544 -13.188 1.00 95.12 170 LEU A C 1
ATOM 1298 O O . LEU A 1 170 ? -6.203 0.250 -12.681 1.00 95.12 170 LEU A O 1
ATOM 1302 N N . GLY A 1 171 ? -5.661 -1.167 -14.345 1.00 93.31 171 GLY A N 1
ATOM 1303 C CA . GLY A 1 171 ? -6.915 -1.044 -15.092 1.00 93.31 171 GLY A CA 1
ATOM 1304 C C . GLY A 1 171 ? -7.303 0.405 -15.411 1.00 93.31 171 GLY A C 1
ATOM 1305 O O . GLY A 1 171 ? -6.462 1.230 -15.783 1.00 93.31 171 GLY A O 1
ATOM 1306 N N . THR A 1 172 ? -8.589 0.724 -15.248 1.00 94.12 172 THR A N 1
ATOM 1307 C CA . THR A 1 172 ? -9.151 2.048 -15.559 1.00 94.12 172 THR A CA 1
ATOM 1308 C C . THR A 1 172 ? -8.489 3.166 -14.761 1.00 94.12 172 THR A C 1
ATOM 1310 O O . THR A 1 172 ? -8.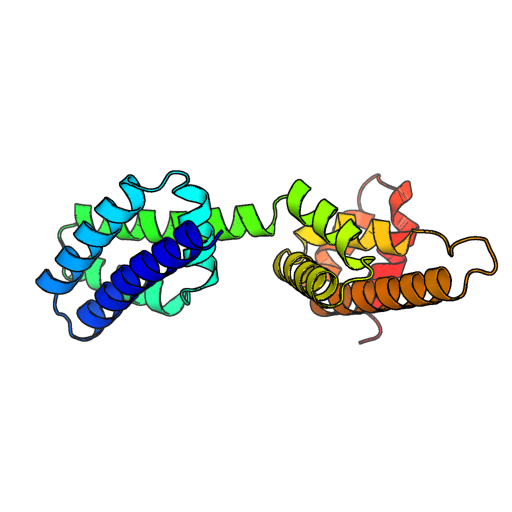110 4.175 -15.344 1.00 94.12 172 THR A O 1
ATOM 1313 N N . SER A 1 173 ? -8.251 2.970 -13.460 1.00 93.69 173 SER A N 1
ATOM 1314 C CA . SER A 1 173 ? -7.600 3.988 -12.624 1.00 93.69 173 SER A CA 1
ATOM 1315 C C . SER A 1 173 ? -6.173 4.296 -13.087 1.00 93.69 173 SER A C 1
ATOM 1317 O O . SER A 1 173 ? -5.743 5.445 -13.032 1.00 93.69 173 SER A O 1
ATOM 1319 N N . GLY A 1 174 ? -5.443 3.290 -13.581 1.00 95.69 174 GLY A N 1
ATOM 1320 C CA . GLY A 1 174 ? -4.138 3.499 -14.216 1.00 95.69 174 GLY A CA 1
ATOM 1321 C C . GLY A 1 174 ? -4.240 4.303 -15.512 1.00 95.69 174 GLY A C 1
ATOM 1322 O O . GLY A 1 174 ? -3.448 5.214 -15.731 1.00 95.69 174 GLY A O 1
ATOM 1323 N N . THR A 1 175 ? -5.246 4.005 -16.335 1.00 96.00 175 THR A N 1
ATOM 1324 C CA . THR A 1 175 ? -5.488 4.699 -17.611 1.00 96.00 175 THR A CA 1
ATOM 1325 C C . THR A 1 175 ? -5.808 6.175 -17.385 1.00 96.00 175 THR A C 1
ATOM 1327 O O . THR A 1 175 ? -5.179 7.039 -17.989 1.00 96.00 175 THR A O 1
ATOM 1330 N N . GLU A 1 176 ? -6.734 6.476 -16.473 1.00 95.62 176 GLU A N 1
ATOM 1331 C CA . GLU A 1 176 ? -7.112 7.848 -16.116 1.00 95.62 176 GLU A CA 1
ATOM 1332 C C . GLU A 1 176 ? -5.911 8.648 -15.595 1.00 95.62 176 GLU A C 1
ATOM 1334 O O . GLU A 1 176 ? -5.689 9.782 -16.022 1.00 95.62 176 GLU A O 1
ATOM 1339 N N . ALA A 1 177 ? -5.095 8.042 -14.726 1.00 96.19 177 ALA A N 1
ATOM 1340 C CA . ALA A 1 177 ? -3.897 8.682 -14.193 1.00 96.19 177 ALA A CA 1
ATOM 1341 C C . ALA A 1 177 ? -2.854 8.979 -15.286 1.00 96.19 177 ALA A C 1
ATOM 1343 O O . ALA A 1 177 ? -2.285 10.068 -15.309 1.00 96.19 177 ALA A O 1
ATOM 1344 N N . LEU A 1 178 ? -2.630 8.049 -16.219 1.00 96.62 178 LEU A N 1
ATOM 1345 C CA . LEU A 1 178 ? -1.686 8.235 -17.327 1.00 96.62 178 LEU A CA 1
ATOM 1346 C C . LEU A 1 178 ? -2.185 9.265 -18.352 1.00 96.62 178 LEU A C 1
ATOM 1348 O O . LEU A 1 178 ? -1.397 10.089 -18.809 1.00 96.62 178 LEU A O 1
ATOM 1352 N N . ILE A 1 179 ? -3.485 9.287 -18.670 1.00 95.31 179 ILE A N 1
ATOM 1353 C CA . ILE A 1 179 ? -4.088 10.332 -19.518 1.00 95.31 179 ILE A CA 1
ATOM 1354 C C . ILE A 1 179 ? -3.949 11.702 -18.851 1.00 95.31 179 ILE A C 1
ATOM 1356 O O . ILE A 1 179 ? -3.576 12.673 -19.507 1.00 95.31 179 ILE A O 1
ATOM 1360 N N . SER A 1 180 ? -4.199 11.782 -17.540 1.00 95.69 180 SER A N 1
ATOM 1361 C CA . SER A 1 180 ? -3.977 13.015 -16.785 1.00 95.69 180 SER A CA 1
ATOM 1362 C C . SER A 1 180 ? -2.510 13.450 -16.827 1.00 95.69 180 SER A C 1
ATOM 1364 O O . SER A 1 180 ? -2.251 14.650 -16.896 1.00 95.69 180 SER A O 1
ATOM 1366 N N . TRP A 1 181 ? -1.558 12.510 -16.805 1.00 96.06 181 TRP A N 1
ATOM 1367 C CA . TRP A 1 181 ? -0.132 12.818 -16.943 1.00 96.06 181 TRP A CA 1
ATOM 1368 C C . TRP A 1 181 ? 0.186 13.371 -18.335 1.00 96.06 181 TRP A C 1
ATOM 1370 O O . TRP A 1 181 ? 0.862 14.386 -18.426 1.00 96.06 181 TRP A O 1
ATOM 1380 N N . LEU A 1 182 ? -0.357 12.808 -19.418 1.00 93.00 182 LEU A N 1
ATOM 1381 C CA . LEU A 1 182 ? -0.153 13.353 -20.772 1.00 93.00 182 LEU A CA 1
ATOM 1382 C C . LEU A 1 182 ? -0.640 14.804 -20.936 1.00 93.00 182 LEU A C 1
ATOM 1384 O O . LEU A 1 182 ? -0.176 15.509 -21.828 1.00 93.00 182 LEU A O 1
ATOM 1388 N N . GLY A 1 183 ? -1.562 15.261 -20.083 1.00 91.38 183 GLY A N 1
ATOM 1389 C CA . GLY A 1 183 ? -1.980 16.664 -20.016 1.00 91.38 183 GLY A CA 1
ATOM 1390 C C . GLY A 1 183 ? -0.988 17.599 -19.306 1.00 91.38 183 GLY A C 1
ATOM 1391 O O . GLY A 1 183 ? -1.238 18.803 -19.243 1.00 91.38 183 GLY A O 1
ATOM 1392 N N . SER A 1 184 ? 0.102 17.073 -18.743 1.00 92.00 184 SER A N 1
ATOM 1393 C CA . SER A 1 184 ? 1.150 17.842 -18.067 1.00 92.00 184 SER A CA 1
ATOM 1394 C C . SER A 1 184 ? 2.248 18.295 -19.044 1.00 92.00 184 SER A C 1
ATOM 1396 O O . SER A 1 184 ? 2.290 17.883 -20.201 1.00 92.00 184 SER A O 1
ATOM 1398 N N . ALA A 1 185 ? 3.157 19.158 -18.579 1.00 89.38 185 ALA A N 1
ATOM 1399 C CA . ALA A 1 185 ? 4.310 19.622 -19.360 1.00 89.38 185 ALA A CA 1
ATOM 1400 C C . ALA A 1 185 ? 5.547 18.702 -19.239 1.00 89.38 185 ALA A C 1
ATOM 1402 O O . ALA A 1 185 ? 6.654 19.113 -19.582 1.00 89.38 185 ALA A O 1
ATOM 1403 N N . ASP A 1 186 ? 5.381 17.482 -18.722 1.00 91.75 186 ASP A N 1
ATOM 1404 C CA . ASP A 1 186 ? 6.462 16.521 -18.476 1.00 91.75 186 ASP A CA 1
ATOM 1405 C C . ASP A 1 186 ? 6.739 15.639 -19.705 1.00 91.75 186 ASP A C 1
ATOM 1407 O O . ASP A 1 186 ? 6.536 14.422 -19.705 1.00 91.75 186 ASP A O 1
ATOM 1411 N N . PHE A 1 187 ? 7.168 16.286 -20.789 1.00 92.69 187 PHE A N 1
ATOM 1412 C CA . PHE A 1 187 ? 7.400 15.638 -22.082 1.00 92.69 187 PHE A CA 1
ATOM 1413 C C . PHE A 1 187 ? 8.491 14.560 -22.037 1.00 92.69 187 PHE A C 1
ATOM 1415 O O . PHE A 1 187 ? 8.453 13.625 -22.838 1.00 92.69 187 PHE A O 1
ATOM 1422 N N . ASP A 1 188 ? 9.428 14.655 -21.091 1.00 95.12 188 ASP A N 1
ATOM 1423 C CA . ASP A 1 188 ? 10.536 13.709 -20.953 1.00 95.12 188 ASP A CA 1
ATOM 1424 C C . ASP A 1 188 ? 10.034 12.294 -20.628 1.00 95.12 188 ASP A C 1
ATOM 1426 O O . ASP A 1 188 ? 10.583 11.315 -21.133 1.00 95.12 188 ASP A O 1
ATOM 1430 N N . HIS A 1 189 ? 8.942 12.171 -19.865 1.00 95.62 189 HIS A N 1
ATOM 1431 C CA . HIS A 1 189 ? 8.374 10.880 -19.467 1.00 95.62 189 HIS A CA 1
ATOM 1432 C C . HIS A 1 189 ? 7.328 10.324 -20.443 1.00 95.62 189 HIS A C 1
ATOM 1434 O O . HIS A 1 189 ? 6.884 9.180 -20.291 1.00 95.62 189 HIS A O 1
ATOM 1440 N N . PHE A 1 190 ? 6.953 11.076 -21.485 1.00 94.88 190 PHE A N 1
ATOM 1441 C CA . PHE A 1 190 ? 5.913 10.663 -22.436 1.00 94.88 190 PHE A CA 1
ATOM 1442 C C . PHE A 1 190 ? 6.173 9.300 -23.088 1.00 94.88 190 PHE A C 1
ATOM 1444 O O . PHE A 1 190 ? 5.228 8.513 -23.159 1.00 94.88 190 PHE A O 1
ATOM 1451 N N . PRO A 1 191 ? 7.403 8.941 -23.511 1.00 95.50 191 PRO A N 1
ATOM 1452 C CA . PRO A 1 191 ? 7.658 7.612 -24.065 1.00 95.50 191 PRO 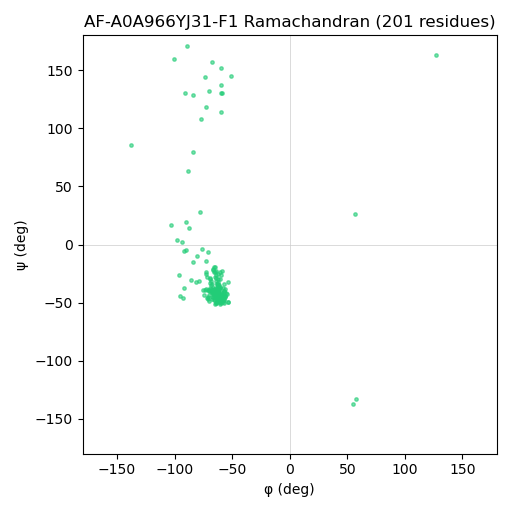A CA 1
ATOM 1453 C C . PRO A 1 191 ? 7.286 6.478 -23.100 1.00 95.50 191 PRO A C 1
ATOM 1455 O O . PRO A 1 191 ? 6.706 5.474 -23.514 1.00 95.50 191 PRO A O 1
ATOM 1458 N N . GLY A 1 192 ? 7.578 6.639 -21.805 1.00 96.19 192 GLY A N 1
ATOM 1459 C CA . GLY A 1 192 ? 7.216 5.660 -20.782 1.00 96.19 192 GLY A CA 1
ATOM 1460 C C . GLY A 1 192 ? 5.718 5.649 -20.475 1.00 96.19 192 GLY A C 1
ATOM 1461 O O . GLY A 1 192 ? 5.142 4.575 -20.309 1.00 96.19 192 GLY A O 1
ATOM 1462 N N . VAL A 1 193 ? 5.074 6.821 -20.457 1.00 97.19 193 VAL A N 1
ATOM 1463 C CA . VAL A 1 193 ? 3.620 6.960 -20.265 1.00 97.19 193 VAL A CA 1
ATOM 1464 C C . VAL A 1 193 ? 2.847 6.296 -21.409 1.00 97.19 193 VAL A C 1
ATOM 1466 O O . VAL A 1 193 ? 1.927 5.522 -21.150 1.00 97.19 193 VAL A O 1
ATOM 1469 N N . ILE A 1 194 ? 3.253 6.519 -22.662 1.00 96.19 194 ILE A N 1
ATOM 1470 C CA . ILE A 1 194 ? 2.669 5.869 -23.846 1.00 96.19 194 ILE A CA 1
ATOM 1471 C C . ILE A 1 194 ? 2.868 4.351 -23.761 1.00 96.19 194 ILE A C 1
ATOM 1473 O O . ILE A 1 194 ? 1.903 3.598 -23.854 1.00 96.19 194 ILE A O 1
ATOM 1477 N N . ALA A 1 195 ? 4.088 3.893 -23.464 1.00 95.69 195 ALA A N 1
ATOM 1478 C CA . ALA A 1 195 ? 4.368 2.466 -23.314 1.00 95.69 195 ALA A CA 1
ATOM 1479 C C . ALA A 1 195 ? 3.558 1.803 -22.180 1.00 95.69 195 ALA A C 1
ATOM 1481 O O . ALA A 1 195 ? 3.277 0.604 -22.247 1.00 95.69 195 ALA A O 1
ATOM 1482 N N . ALA A 1 196 ? 3.208 2.551 -21.129 1.00 96.88 196 ALA A N 1
ATOM 1483 C CA . ALA A 1 196 ? 2.340 2.089 -20.050 1.00 96.88 196 ALA A CA 1
ATOM 1484 C C . ALA A 1 196 ? 0.861 2.042 -20.473 1.00 96.88 196 ALA A C 1
ATOM 1486 O O . ALA A 1 196 ? 0.165 1.092 -20.115 1.00 96.88 196 ALA A O 1
ATOM 1487 N N . LEU A 1 197 ? 0.390 3.022 -21.251 1.00 96.69 197 LEU A N 1
ATOM 1488 C CA . LEU A 1 197 ? -0.956 3.016 -21.831 1.00 96.69 197 LEU A CA 1
ATOM 1489 C C . LEU A 1 197 ? -1.153 1.832 -22.781 1.00 96.69 197 LEU A C 1
ATOM 1491 O O . LEU A 1 197 ? -2.163 1.143 -22.665 1.00 96.69 197 LEU A O 1
ATOM 1495 N N . ASP A 1 198 ? -0.165 1.519 -23.623 1.00 95.44 198 ASP A N 1
ATOM 1496 C CA . ASP A 1 198 ? -0.217 0.355 -24.520 1.00 95.44 198 ASP A CA 1
ATOM 1497 C C . ASP A 1 198 ? -0.456 -0.953 -23.740 1.00 95.44 198 ASP A C 1
ATOM 1499 O O . ASP A 1 198 ? -1.237 -1.807 -24.147 1.00 95.44 198 ASP A O 1
ATOM 1503 N N . VAL A 1 199 ? 0.151 -1.102 -22.553 1.00 95.19 199 VAL A N 1
ATOM 1504 C CA . VAL A 1 199 ? -0.071 -2.274 -21.678 1.00 95.19 199 VAL A CA 1
ATOM 1505 C C . VAL A 1 199 ? -1.522 -2.383 -21.202 1.00 95.19 199 VAL A C 1
ATOM 1507 O O . VAL A 1 199 ? -1.996 -3.493 -20.947 1.00 95.19 199 VAL A O 1
ATOM 1510 N N . LEU A 1 200 ? -2.188 -1.249 -20.987 1.00 90.88 200 LEU A N 1
ATOM 1511 C CA . LEU A 1 200 ? -3.539 -1.179 -20.433 1.00 90.88 200 LEU A CA 1
ATOM 1512 C C . LEU A 1 200 ? -4.622 -1.323 -21.504 1.00 90.88 200 LEU A C 1
ATOM 1514 O O . LEU A 1 200 ? -5.689 -1.843 -21.189 1.00 90.88 200 LEU A O 1
ATOM 1518 N N . VAL A 1 201 ? -4.349 -0.886 -22.735 1.00 81.19 201 VAL A N 1
ATOM 1519 C CA . VAL A 1 201 ? -5.286 -0.955 -23.868 1.00 81.19 201 VAL A CA 1
ATOM 1520 C C . VAL A 1 201 ? -5.290 -2.338 -24.529 1.00 81.19 201 VAL A C 1
ATOM 1522 O O . VAL A 1 201 ? -6.344 -2.794 -24.959 1.00 81.19 201 VAL A O 1
ATOM 1525 N N . ASP A 1 202 ? -4.158 -3.048 -24.542 1.00 66.44 202 ASP A N 1
ATOM 1526 C CA . ASP A 1 202 ? -4.026 -4.395 -25.130 1.00 66.44 202 ASP A CA 1
ATOM 1527 C C . ASP A 1 202 ? -4.591 -5.537 -24.241 1.00 66.44 202 ASP A C 1
ATOM 1529 O O . ASP A 1 202 ? -4.104 -6.673 -24.292 1.00 66.44 202 ASP A O 1
ATOM 1533 N N . ARG A 1 203 ? -5.585 -5.264 -23.383 1.00 56.44 203 ARG A N 1
ATOM 1534 C CA . ARG A 1 203 ? -6.170 -6.240 -22.440 1.00 56.44 203 ARG A CA 1
ATOM 1535 C C . ARG A 1 203 ? -7.640 -6.549 -22.678 1.00 56.44 203 ARG A C 1
ATOM 1537 O O . ARG A 1 203 ? -8.413 -5.615 -22.967 1.00 56.44 203 ARG A O 1
#